Protein AF-A0A239A2Q8-F1 (afdb_monomer_lite)

Organism: NCBI:txid147047

InterPro domains:
  IPR027588 XXXCH domain family [TIGR04358] (112-212)

Structure (mmCIF, N/CA/C/O backbone):
data_AF-A0A239A2Q8-F1
#
_entry.id   AF-A0A239A2Q8-F1
#
loop_
_atom_site.group_PDB
_atom_site.id
_atom_site.type_symbol
_atom_site.label_atom_id
_atom_site.label_alt_id
_atom_site.label_comp_id
_atom_site.label_asym_id
_atom_site.label_entity_id
_atom_site.label_seq_id
_atom_site.pdbx_PDB_ins_code
_atom_site.Cartn_x
_atom_site.Cartn_y
_atom_site.Cartn_z
_atom_site.occupancy
_atom_site.B_iso_or_equiv
_atom_site.auth_seq_id
_atom_site.auth_comp_id
_atom_site.auth_asym_id
_atom_site.auth_atom_id
_atom_site.pdbx_PDB_model_num
ATOM 1 N N . MET A 1 1 ? -26.255 10.003 -17.014 1.00 42.97 1 MET A N 1
ATOM 2 C CA . MET A 1 1 ? -26.826 10.860 -15.953 1.00 42.97 1 MET A CA 1
ATOM 3 C C . MET A 1 1 ? -25.760 11.864 -15.552 1.00 42.97 1 MET A C 1
ATOM 5 O O . MET A 1 1 ? -24.635 11.441 -15.313 1.00 42.97 1 MET A O 1
ATOM 9 N N . CYS A 1 2 ? -26.066 13.162 -15.581 1.00 41.03 2 CYS A N 1
ATOM 10 C CA . CYS A 1 2 ? -25.111 14.197 -15.184 1.00 41.03 2 CYS A CA 1
ATOM 11 C C . CYS A 1 2 ? -24.945 14.187 -13.655 1.00 41.03 2 CYS A C 1
ATOM 13 O O . CYS A 1 2 ? -25.960 14.097 -12.963 1.00 41.03 2 CYS A O 1
ATOM 15 N N . PRO A 1 3 ? -23.712 14.248 -13.122 1.00 63.78 3 PRO A N 1
ATOM 16 C CA . PRO A 1 3 ? -23.502 14.418 -11.689 1.00 63.78 3 PRO A CA 1
ATOM 17 C C . PRO A 1 3 ? -24.062 15.779 -11.263 1.00 63.78 3 PRO A C 1
ATOM 19 O O . PRO A 1 3 ? -23.836 16.783 -11.941 1.00 63.78 3 PRO A O 1
ATOM 22 N N . TRP A 1 4 ? -24.819 15.804 -10.169 1.00 71.25 4 TRP A N 1
ATOM 23 C CA . TRP A 1 4 ? -25.321 17.049 -9.595 1.00 71.25 4 TRP A CA 1
ATOM 24 C C . TRP A 1 4 ? -24.159 17.774 -8.900 1.00 71.25 4 TRP A C 1
ATOM 26 O O . TRP A 1 4 ? -23.354 17.147 -8.205 1.00 71.25 4 TRP A O 1
ATOM 36 N N . MET A 1 5 ? -24.039 19.081 -9.128 1.00 74.44 5 MET A N 1
ATOM 37 C CA . MET A 1 5 ? -22.963 19.916 -8.597 1.00 74.44 5 MET A CA 1
ATOM 38 C C . MET A 1 5 ? -23.518 21.271 -8.171 1.00 74.44 5 MET A C 1
ATOM 40 O O . MET A 1 5 ? -24.267 21.898 -8.916 1.00 74.44 5 MET A O 1
ATOM 44 N N . TYR A 1 6 ? -23.091 21.718 -6.997 1.00 79.44 6 TYR A N 1
ATOM 45 C CA . TYR A 1 6 ? -23.355 23.032 -6.436 1.00 79.44 6 TYR A CA 1
ATOM 46 C C . TYR A 1 6 ? -22.024 23.725 -6.149 1.00 79.44 6 TYR A C 1
ATOM 48 O O . TYR A 1 6 ? -21.124 23.130 -5.555 1.00 79.44 6 TYR A O 1
ATOM 56 N N . GLU A 1 7 ? -21.897 24.978 -6.570 1.00 82.94 7 GLU A N 1
ATOM 57 C CA . GLU A 1 7 ? -20.703 25.792 -6.358 1.00 82.94 7 GLU A CA 1
ATOM 58 C C . GLU A 1 7 ? -21.122 27.216 -5.990 1.00 82.94 7 GLU A C 1
ATOM 60 O O . GLU A 1 7 ? -21.874 27.856 -6.728 1.00 82.94 7 GLU A O 1
ATOM 65 N N . LYS A 1 8 ? -20.673 27.706 -4.829 1.00 83.50 8 LYS A N 1
ATOM 66 C CA . LYS A 1 8 ? -21.009 29.048 -4.340 1.00 83.50 8 LYS A CA 1
ATOM 67 C C . LYS A 1 8 ? -19.909 29.606 -3.450 1.00 83.50 8 LYS A C 1
ATOM 69 O O . LYS A 1 8 ? -19.306 28.892 -2.653 1.00 83.50 8 LYS A O 1
ATOM 74 N N . ASN A 1 9 ? -19.700 30.913 -3.552 1.00 85.75 9 ASN A N 1
ATOM 75 C CA . ASN A 1 9 ? -18.846 31.652 -2.630 1.00 85.75 9 ASN A CA 1
ATOM 76 C C . ASN A 1 9 ? -19.697 32.153 -1.465 1.00 85.75 9 ASN A C 1
ATOM 78 O O . ASN A 1 9 ? -20.759 32.738 -1.686 1.00 85.75 9 ASN A O 1
ATOM 82 N N . VAL A 1 10 ? -19.235 31.926 -0.243 1.00 84.44 10 VAL A N 1
ATOM 83 C CA . VAL A 1 10 ? -19.905 32.360 0.984 1.00 84.44 10 VAL A CA 1
ATOM 84 C C . VAL A 1 10 ? -18.927 33.095 1.884 1.00 84.44 10 VAL A C 1
ATOM 86 O O . VAL A 1 10 ? -17.726 32.855 1.834 1.00 84.44 10 VAL A O 1
ATOM 89 N N . ASP A 1 11 ? -19.433 33.998 2.710 1.00 85.75 11 ASP A N 1
ATOM 90 C CA . ASP A 1 11 ? -18.648 34.599 3.783 1.00 85.75 11 ASP A CA 1
ATOM 91 C C . ASP A 1 11 ? -18.470 33.610 4.954 1.00 85.75 11 ASP A C 1
ATOM 93 O O . ASP A 1 11 ? -19.023 32.502 4.962 1.00 85.75 11 ASP A O 1
ATOM 97 N N . ALA A 1 12 ? -17.702 34.007 5.973 1.00 76.75 12 ALA A N 1
ATOM 98 C CA . ALA A 1 12 ? -17.462 33.179 7.155 1.00 76.75 12 ALA A CA 1
ATOM 99 C C . ALA A 1 12 ? -18.758 32.737 7.869 1.00 76.75 12 ALA A C 1
ATOM 101 O O . ALA A 1 12 ? -18.810 31.652 8.449 1.00 76.75 12 ALA A O 1
ATOM 102 N N . GLY A 1 13 ? -19.814 33.559 7.813 1.00 79.62 13 GLY A N 1
ATOM 103 C CA . GLY A 1 13 ? -21.120 33.263 8.409 1.00 79.62 13 GLY A CA 1
ATOM 104 C C . GLY A 1 13 ? -22.033 32.393 7.536 1.00 79.62 13 GLY A C 1
ATOM 105 O O . GLY A 1 13 ? -22.984 31.794 8.045 1.00 79.62 13 GLY A O 1
ATOM 106 N N . GLY A 1 14 ? -21.758 32.307 6.236 1.00 79.88 14 GLY A N 1
ATOM 107 C CA . GLY A 1 14 ? -22.573 31.603 5.255 1.00 79.88 14 GLY A CA 1
ATOM 108 C C . GLY A 1 14 ? -22.280 30.108 5.167 1.00 79.88 14 GLY A C 1
ATOM 109 O O . GLY A 1 14 ? -23.196 29.338 4.885 1.00 79.88 14 GLY A O 1
ATOM 110 N N . LEU A 1 15 ? -21.056 29.663 5.478 1.00 81.12 15 LEU A N 1
ATOM 111 C CA . LEU A 1 15 ? -20.703 28.236 5.437 1.00 81.12 15 LEU A CA 1
ATOM 112 C C . LEU A 1 15 ? -21.562 27.376 6.392 1.00 81.12 15 LEU A C 1
ATOM 114 O O . LEU A 1 15 ? -22.120 26.379 5.930 1.00 81.12 15 LEU A O 1
ATOM 118 N N . PRO A 1 16 ? -21.770 27.746 7.675 1.00 84.50 16 PRO A N 1
ATOM 119 C CA . PRO A 1 16 ? -22.665 26.996 8.558 1.00 84.50 16 PRO A CA 1
ATOM 120 C C . PRO A 1 16 ? -24.113 26.921 8.055 1.00 84.50 16 PRO A C 1
ATOM 122 O O . PRO A 1 16 ? -24.788 25.925 8.303 1.00 84.50 16 PRO A O 1
ATOM 125 N N . ARG A 1 17 ? -24.593 27.953 7.344 1.00 81.19 17 ARG A N 1
ATOM 126 C CA . ARG A 1 17 ? -25.937 27.957 6.745 1.00 81.19 17 ARG A CA 1
ATOM 127 C C . ARG A 1 17 ? -26.018 26.978 5.579 1.00 81.19 17 ARG A C 1
ATOM 129 O O . ARG A 1 17 ? -26.897 26.133 5.580 1.00 81.19 17 ARG A O 1
ATOM 136 N N . VAL A 1 18 ? -25.034 27.002 4.678 1.00 82.69 18 VAL A N 1
ATOM 137 C CA . VAL A 1 18 ? -24.938 26.055 3.553 1.00 82.69 18 VAL A CA 1
ATOM 138 C C . VAL A 1 18 ? -24.910 24.600 4.027 1.00 82.69 18 VAL A C 1
ATOM 140 O O . VAL A 1 18 ? -25.560 23.749 3.427 1.00 82.69 18 VAL A O 1
ATOM 143 N N . LEU A 1 19 ? -24.186 24.301 5.110 1.00 83.69 19 LEU A N 1
ATOM 144 C CA . LEU A 1 19 ? -24.141 22.948 5.676 1.00 83.69 19 LEU A CA 1
ATOM 145 C C . LEU A 1 19 ? -25.472 22.526 6.307 1.00 83.69 19 LEU A C 1
ATOM 147 O O . LEU A 1 19 ? -25.844 21.360 6.199 1.00 83.69 19 LEU A O 1
ATOM 151 N N . ARG A 1 20 ? -26.183 23.460 6.950 1.00 82.12 20 ARG A N 1
ATOM 152 C CA . ARG A 1 20 ? -27.502 23.201 7.535 1.00 82.12 20 ARG A CA 1
ATOM 153 C C . ARG A 1 20 ? -28.552 22.967 6.452 1.00 82.12 20 ARG A C 1
ATOM 155 O O . ARG A 1 20 ? -29.228 21.952 6.500 1.00 82.12 20 ARG A O 1
ATOM 162 N N . ASP A 1 21 ? -28.589 23.822 5.434 1.00 79.56 21 ASP A N 1
ATOM 163 C CA . ASP A 1 21 ? -29.507 23.684 4.299 1.00 79.56 21 ASP A CA 1
ATOM 164 C C . ASP A 1 21 ? -29.263 22.369 3.532 1.00 79.56 21 ASP A C 1
ATOM 166 O O . ASP A 1 21 ? -30.207 21.720 3.081 1.00 79.56 21 ASP A O 1
ATOM 170 N N . LEU A 1 22 ? -27.997 21.941 3.414 1.00 80.25 22 LEU A N 1
ATOM 171 C CA . LEU A 1 22 ? -27.646 20.637 2.848 1.00 80.25 22 LEU A CA 1
ATOM 172 C C . LEU A 1 22 ? -28.148 19.484 3.727 1.00 80.25 22 LEU A C 1
ATOM 174 O O . LEU A 1 22 ? -28.711 18.532 3.195 1.00 80.25 22 LEU A O 1
ATOM 178 N N . ALA A 1 23 ? -27.940 19.544 5.044 1.00 78.88 23 ALA A N 1
ATOM 179 C CA . ALA A 1 23 ? -28.412 18.512 5.968 1.00 78.88 23 ALA A CA 1
ATOM 180 C C . ALA A 1 23 ? -29.943 18.383 5.923 1.00 78.88 23 ALA A C 1
ATOM 182 O O . ALA A 1 23 ? -30.456 17.282 5.728 1.00 78.88 23 ALA A O 1
ATOM 183 N N . ASP A 1 24 ? -30.655 19.511 5.964 1.00 74.88 24 ASP A N 1
ATOM 184 C CA . ASP A 1 24 ? -32.116 19.560 5.869 1.00 74.88 24 ASP A CA 1
ATOM 185 C C . ASP A 1 24 ? -32.613 18.977 4.532 1.00 74.88 24 ASP A C 1
ATOM 187 O O . ASP A 1 24 ? -33.596 18.236 4.496 1.00 74.88 24 ASP A O 1
ATOM 191 N N . ALA A 1 25 ? -31.915 19.248 3.421 1.00 73.44 25 ALA A N 1
ATOM 192 C CA . ALA A 1 25 ? -32.244 18.677 2.113 1.00 73.44 25 ALA A CA 1
ATOM 193 C C . ALA A 1 25 ? -32.022 17.154 2.046 1.00 73.44 25 ALA A C 1
ATOM 195 O O . ALA A 1 25 ? -32.755 16.456 1.341 1.00 73.44 25 ALA A O 1
ATOM 196 N N . LEU A 1 26 ? -31.031 16.628 2.771 1.00 72.25 26 LEU A N 1
ATOM 197 C CA . LEU A 1 26 ? -30.747 15.192 2.839 1.00 72.25 26 LEU A CA 1
ATOM 198 C C . LEU A 1 26 ? -31.747 14.443 3.723 1.00 72.25 26 LEU A C 1
ATOM 200 O O . LEU A 1 26 ? -32.166 13.340 3.370 1.00 72.25 26 LEU A O 1
ATOM 204 N N . GLU A 1 27 ? -32.140 15.042 4.845 1.00 72.12 27 GLU A N 1
ATOM 205 C CA . GLU A 1 27 ? -33.073 14.455 5.809 1.00 72.12 27 GLU A CA 1
ATOM 206 C C . GLU A 1 27 ? -34.539 14.597 5.359 1.00 72.12 27 GLU A C 1
ATOM 208 O O . GLU A 1 27 ? -35.343 13.684 5.550 1.00 72.12 27 GLU A O 1
ATOM 213 N N . GLY A 1 28 ? -34.888 15.702 4.692 1.00 58.44 28 GLY A N 1
ATOM 214 C CA . GLY A 1 28 ? -36.251 16.031 4.258 1.00 58.44 28 GLY A CA 1
ATOM 215 C C . GLY A 1 28 ? -36.715 15.367 2.958 1.00 58.44 28 GLY A C 1
ATOM 216 O O . GLY A 1 28 ? -37.857 15.552 2.547 1.00 58.44 28 GLY A O 1
ATOM 217 N N . ALA A 1 29 ? -35.877 1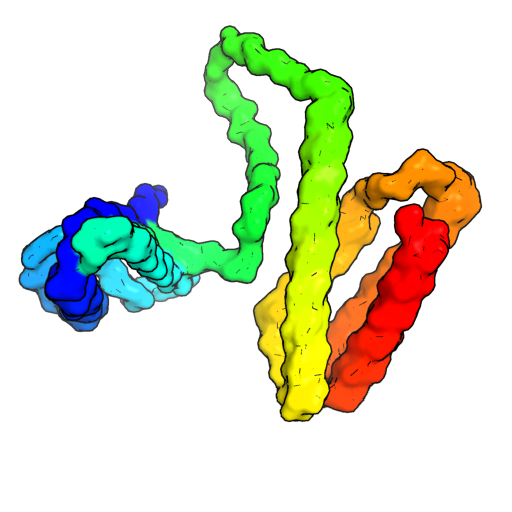4.571 2.297 1.00 52.66 29 ALA A N 1
ATOM 218 C CA . ALA A 1 29 ? -36.140 14.006 0.972 1.00 52.66 29 ALA A CA 1
ATOM 219 C C . ALA A 1 29 ? -37.279 12.949 0.897 1.00 52.66 29 ALA A C 1
ATOM 221 O O . ALA A 1 29 ? -37.548 12.401 -0.176 1.00 52.66 29 ALA A O 1
ATOM 222 N N . GLY A 1 30 ? -37.983 12.695 2.007 1.00 48.09 30 GLY A N 1
ATOM 223 C CA . GLY A 1 30 ? -39.274 11.994 2.041 1.00 48.09 30 GLY A CA 1
ATOM 224 C C . GLY A 1 30 ? -40.491 12.900 1.801 1.00 48.09 30 GLY A C 1
ATOM 225 O O . GLY A 1 30 ? -41.494 12.429 1.268 1.00 48.09 30 GLY A O 1
ATOM 226 N N . ASP A 1 31 ? -40.391 14.199 2.097 1.00 44.84 31 ASP A N 1
ATOM 227 C CA . ASP A 1 31 ? -41.469 15.172 1.928 1.00 44.84 31 ASP A CA 1
ATOM 228 C C . ASP A 1 31 ? -41.059 16.247 0.917 1.00 44.84 31 ASP A C 1
ATOM 230 O O . ASP A 1 31 ? -40.122 17.019 1.103 1.00 44.84 31 ASP A O 1
ATOM 234 N N . ARG A 1 32 ? -41.777 16.291 -0.210 1.00 48.53 32 ARG A N 1
ATOM 235 C CA . ARG A 1 32 ? -41.524 17.150 -1.383 1.00 48.53 32 ARG A CA 1
ATOM 236 C C . ARG A 1 32 ? -41.704 18.653 -1.105 1.00 48.53 32 ARG A C 1
ATOM 238 O O . ARG A 1 32 ? -42.572 19.281 -1.714 1.00 48.53 32 ARG A O 1
ATOM 245 N N . ARG A 1 33 ? -40.915 19.253 -0.211 1.00 44.25 33 ARG A N 1
ATOM 246 C CA . ARG A 1 33 ? -40.955 20.700 0.072 1.00 44.25 33 ARG A CA 1
ATOM 247 C C . ARG A 1 33 ? -39.606 21.365 0.369 1.00 44.25 33 ARG A C 1
ATOM 249 O O . ARG A 1 33 ? -39.603 22.495 0.840 1.00 44.25 33 ARG A O 1
ATOM 256 N N . ALA A 1 34 ? -38.472 20.761 0.025 1.00 45.16 34 ALA A N 1
ATOM 257 C CA . ALA A 1 34 ? -37.208 21.502 0.008 1.00 45.16 34 ALA A CA 1
ATOM 258 C C . ALA A 1 34 ? -37.084 22.299 -1.308 1.00 45.16 34 ALA A C 1
ATOM 260 O O . ALA A 1 34 ? -36.484 21.850 -2.283 1.00 45.16 34 ALA A O 1
ATOM 261 N N . GLY A 1 35 ? -37.729 23.466 -1.364 1.00 50.19 35 GLY A N 1
ATOM 262 C CA . GLY A 1 35 ? -37.426 24.485 -2.367 1.00 50.19 35 GLY A CA 1
ATOM 263 C C . GLY A 1 35 ? -36.173 25.252 -1.946 1.00 50.19 35 GLY A C 1
ATOM 264 O O . GLY A 1 35 ? -36.132 25.779 -0.839 1.00 50.19 35 GLY A O 1
ATOM 265 N N . GLY A 1 36 ? -35.158 25.303 -2.808 1.00 60.31 36 GLY A N 1
ATOM 266 C CA . GLY A 1 36 ? -33.893 25.996 -2.547 1.00 60.31 36 GLY A CA 1
ATOM 267 C C . GLY A 1 36 ? -32.772 25.540 -3.484 1.00 60.31 36 GLY A C 1
ATOM 268 O O . GLY A 1 36 ? -33.005 24.725 -4.376 1.00 60.31 36 GLY A O 1
ATOM 269 N N . ASP A 1 37 ? -31.551 26.033 -3.249 1.00 64.38 37 ASP A N 1
ATOM 270 C CA . ASP A 1 37 ? -30.340 25.758 -4.049 1.00 64.38 37 ASP A CA 1
ATOM 271 C C . ASP A 1 37 ? -29.979 24.248 -4.146 1.00 64.38 37 ASP A C 1
ATOM 273 O O . ASP A 1 37 ? -29.185 23.841 -4.995 1.00 64.38 37 ASP A O 1
ATOM 277 N N . PHE A 1 38 ? -30.595 23.405 -3.305 1.00 67.56 38 PHE A N 1
ATOM 278 C CA . PHE A 1 38 ? -30.410 21.948 -3.229 1.00 67.56 38 PHE A CA 1
ATOM 279 C C . PHE A 1 38 ? -31.593 21.135 -3.785 1.00 67.56 38 PHE A C 1
ATOM 281 O O . PHE A 1 38 ? -31.632 19.909 -3.651 1.00 67.56 38 PHE A O 1
ATOM 288 N N . ALA A 1 39 ? -32.560 21.790 -4.437 1.00 57.53 39 ALA A N 1
ATOM 289 C CA . ALA A 1 39 ? -33.670 21.112 -5.095 1.00 57.53 39 ALA A CA 1
ATOM 290 C C . ALA A 1 39 ? -33.143 20.166 -6.192 1.00 57.53 39 ALA A C 1
ATOM 292 O O . ALA A 1 39 ? 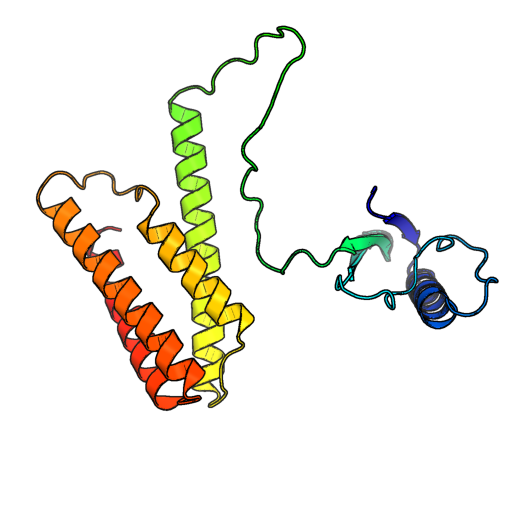-32.551 20.596 -7.181 1.00 57.53 39 ALA A O 1
ATOM 293 N N . GLY A 1 40 ? -33.351 18.859 -6.014 1.00 54.00 40 GLY A N 1
ATOM 294 C CA . GLY A 1 40 ? -32.888 17.826 -6.949 1.00 54.00 40 GLY A CA 1
ATOM 295 C C . GLY A 1 40 ? -31.739 16.954 -6.441 1.00 54.00 40 GLY A C 1
ATOM 296 O O . GLY A 1 40 ? -31.368 16.008 -7.137 1.00 54.00 40 GLY A O 1
ATOM 297 N N . VAL A 1 41 ? -31.227 17.198 -5.228 1.00 60.56 41 VAL A N 1
ATOM 298 C CA . VAL A 1 41 ? -30.442 16.189 -4.503 1.00 60.56 41 VAL A CA 1
ATOM 299 C C . VAL A 1 41 ? -31.380 15.016 -4.207 1.00 60.56 41 VAL A C 1
ATOM 301 O O . VAL A 1 41 ? -32.280 15.123 -3.377 1.00 60.56 41 VAL A O 1
ATOM 304 N N . GLN A 1 42 ? -31.251 13.916 -4.954 1.00 56.66 42 GLN A N 1
ATOM 305 C CA . GLN A 1 42 ? -32.072 12.735 -4.694 1.00 56.66 42 GLN A CA 1
ATOM 306 C C . GLN A 1 42 ? -31.618 12.067 -3.389 1.00 56.66 42 GLN A C 1
ATOM 308 O O . GLN A 1 42 ? -30.410 11.965 -3.156 1.00 56.66 42 GLN A O 1
ATOM 313 N N . PRO A 1 43 ? -32.556 11.598 -2.547 1.00 52.47 43 PRO A N 1
ATOM 314 C CA . PRO A 1 43 ? -32.211 10.899 -1.319 1.00 52.47 43 PRO A CA 1
ATOM 315 C C . PRO A 1 43 ? -31.330 9.692 -1.618 1.00 52.47 43 PRO A C 1
ATOM 317 O O . PRO A 1 43 ? -31.608 8.907 -2.525 1.00 52.47 43 PRO A O 1
ATOM 320 N N . PHE A 1 44 ? -30.321 9.505 -0.771 1.00 54.78 44 PHE A N 1
ATOM 321 C CA . PHE A 1 44 ? -29.325 8.425 -0.754 1.00 54.78 44 PHE A CA 1
ATOM 322 C C . PHE A 1 44 ? -29.919 7.018 -0.527 1.00 54.78 44 PHE A C 1
ATOM 324 O O . PHE A 1 44 ? -29.200 6.066 -0.235 1.00 54.78 44 PHE A O 1
ATOM 331 N N . CYS A 1 45 ? -31.233 6.869 -0.683 1.00 44.31 45 CYS A N 1
ATOM 332 C CA . CYS A 1 45 ? -32.029 5.725 -0.269 1.00 44.31 45 CYS A CA 1
ATOM 333 C C . CYS A 1 45 ? -32.773 5.133 -1.477 1.00 44.31 45 CYS A C 1
ATOM 335 O O . CYS A 1 45 ? -33.998 5.066 -1.506 1.00 44.31 45 CYS A O 1
ATOM 337 N N . GLY A 1 46 ? -32.027 4.729 -2.504 1.00 41.69 46 GLY A N 1
ATOM 338 C CA . GLY A 1 46 ? -32.545 4.015 -3.670 1.00 41.69 46 GLY A CA 1
ATOM 339 C C . GLY A 1 46 ? -31.627 2.845 -3.989 1.00 41.69 46 GLY A C 1
ATOM 340 O O . GLY A 1 46 ? -30.452 3.046 -4.281 1.00 41.69 46 GLY A O 1
ATOM 341 N N . GLN A 1 47 ? -32.153 1.629 -3.857 1.00 41.72 47 GLN A N 1
ATOM 342 C CA . GLN A 1 47 ? -31.455 0.344 -3.961 1.00 41.72 47 GLN A CA 1
ATOM 343 C C . GLN A 1 47 ? -30.280 0.310 -4.959 1.00 41.72 47 GLN A C 1
ATOM 345 O O . GLN A 1 47 ? -30.448 0.499 -6.160 1.00 41.72 47 GLN A O 1
ATOM 350 N N . GLY A 1 48 ? -29.099 -0.057 -4.453 1.00 45.47 48 GLY A N 1
ATOM 351 C CA . GLY A 1 48 ? -28.067 -0.729 -5.250 1.00 45.47 48 GLY A CA 1
ATOM 352 C C . GLY A 1 48 ? -26.875 0.100 -5.728 1.00 45.47 48 GLY A C 1
ATOM 353 O O . GLY A 1 48 ? -25.914 -0.491 -6.210 1.00 45.47 48 GLY A O 1
ATOM 354 N N . SER A 1 49 ? -26.852 1.422 -5.550 1.00 49.00 49 SER A N 1
ATOM 355 C CA . SER A 1 49 ? -25.629 2.209 -5.765 1.00 49.00 49 SER A CA 1
ATOM 356 C C . SER A 1 49 ? -25.374 3.103 -4.563 1.00 49.00 49 SER A C 1
ATOM 358 O O . SER A 1 49 ? -26.131 4.045 -4.340 1.00 49.00 49 SER A O 1
ATOM 360 N N . ALA A 1 50 ? -24.311 2.832 -3.800 1.00 48.03 50 ALA A N 1
ATOM 361 C CA . ALA A 1 50 ? -23.808 3.809 -2.843 1.00 48.03 50 ALA A CA 1
ATOM 362 C C . ALA A 1 50 ? -23.555 5.106 -3.625 1.00 48.03 50 ALA A C 1
ATOM 364 O O . ALA A 1 50 ? -22.923 5.065 -4.676 1.00 48.03 50 ALA A O 1
ATOM 365 N N . GLN A 1 51 ? -24.114 6.232 -3.199 1.00 62.78 51 GLN A N 1
ATOM 366 C CA . GLN A 1 51 ? -23.813 7.547 -3.765 1.00 62.78 51 GLN A CA 1
ATOM 367 C C . GLN A 1 51 ? -22.954 8.295 -2.743 1.00 62.78 51 GLN A C 1
ATOM 369 O O . GLN A 1 51 ? -23.175 8.164 -1.541 1.00 62.78 51 GLN A O 1
ATOM 374 N N . ARG A 1 52 ? -21.928 9.019 -3.200 1.00 69.06 52 ARG A N 1
ATOM 375 C CA . ARG A 1 52 ? -21.015 9.794 -2.349 1.00 69.06 52 ARG A CA 1
ATOM 376 C C . ARG A 1 52 ? -21.248 11.279 -2.595 1.00 69.06 52 ARG A C 1
ATOM 378 O O . ARG A 1 52 ? -21.267 11.715 -3.746 1.00 69.06 52 ARG A O 1
ATOM 385 N N . LEU A 1 53 ? -21.342 12.037 -1.505 1.00 73.56 53 LEU A N 1
ATOM 386 C CA . LEU A 1 53 ? -21.187 13.487 -1.522 1.00 73.56 53 LEU A CA 1
ATOM 387 C C . LEU A 1 53 ? -19.738 13.843 -1.228 1.00 73.56 53 LEU A C 1
ATOM 389 O O . LEU A 1 53 ? -19.146 13.352 -0.265 1.00 73.56 53 LEU A O 1
ATOM 393 N N . GLU A 1 54 ? -19.166 14.691 -2.066 1.00 79.19 54 GLU A N 1
ATOM 394 C CA . GLU A 1 54 ? -17.888 15.336 -1.802 1.00 79.19 54 GLU A CA 1
ATOM 395 C C . GLU A 1 54 ? -18.136 16.825 -1.592 1.00 79.19 54 GLU A C 1
ATOM 397 O O . GLU A 1 54 ? -18.674 17.498 -2.475 1.00 79.19 54 GLU A O 1
ATOM 402 N N . LEU A 1 55 ? -17.758 17.305 -0.406 1.00 83.69 55 LEU A N 1
ATOM 403 C CA . LEU A 1 55 ? -17.824 18.703 -0.012 1.00 83.69 55 LEU A CA 1
ATOM 404 C C . LEU A 1 55 ? -16.403 19.239 0.124 1.00 83.69 55 LEU A C 1
ATOM 406 O O . LEU A 1 55 ? -15.608 18.720 0.907 1.00 83.69 55 LEU A O 1
ATOM 410 N N . VAL A 1 56 ? -16.106 20.282 -0.640 1.00 84.50 56 VAL A N 1
ATOM 411 C CA . VAL A 1 56 ? -14.840 21.009 -0.605 1.00 84.50 56 VAL A CA 1
ATOM 412 C C . VAL A 1 56 ? -15.149 22.446 -0.215 1.00 84.50 56 VAL A C 1
ATOM 414 O O . VAL A 1 56 ? -15.976 23.092 -0.854 1.00 84.50 56 VAL A O 1
ATOM 417 N N . ALA A 1 57 ? -14.504 22.933 0.842 1.00 84.94 57 ALA A N 1
ATOM 418 C CA . ALA A 1 57 ? -14.565 24.327 1.260 1.00 84.94 57 ALA A CA 1
ATOM 419 C C . ALA A 1 57 ? -13.138 24.882 1.298 1.00 84.94 57 ALA A C 1
ATOM 421 O O . ALA A 1 57 ? -12.336 24.482 2.143 1.00 84.94 57 ALA A O 1
ATOM 422 N N . GLU A 1 58 ? -12.817 25.775 0.367 1.00 85.81 58 GLU A N 1
ATOM 423 C CA . GLU A 1 58 ? -11.508 26.422 0.284 1.00 85.81 58 GLU A CA 1
ATOM 424 C C . GLU A 1 58 ? -11.586 27.807 0.921 1.00 85.81 58 GLU A C 1
ATOM 426 O O . GLU A 1 58 ? -12.390 28.644 0.505 1.00 85.81 58 GLU A O 1
ATOM 431 N N . ALA A 1 59 ? -10.769 28.036 1.949 1.00 84.31 59 ALA A N 1
ATOM 432 C CA . ALA A 1 59 ? -10.669 29.334 2.605 1.00 84.31 59 ALA A CA 1
ATOM 433 C C . ALA A 1 59 ? -10.047 30.366 1.657 1.00 84.31 59 ALA A C 1
ATOM 435 O O . ALA A 1 59 ? -9.083 30.072 0.946 1.00 84.31 59 ALA A O 1
ATOM 436 N N . ARG A 1 60 ? -10.592 31.579 1.669 1.00 82.38 60 ARG A N 1
ATOM 437 C CA . ARG A 1 60 ? -10.115 32.709 0.874 1.00 82.38 60 ARG A CA 1
ATOM 438 C C . ARG A 1 60 ? -9.437 33.756 1.744 1.00 82.38 60 ARG A C 1
ATOM 440 O O . ARG A 1 60 ? -9.674 33.848 2.947 1.00 82.38 60 ARG A O 1
ATOM 447 N N . GLU A 1 61 ? -8.594 34.562 1.105 1.00 77.44 61 GLU A N 1
ATOM 448 C CA . GLU A 1 61 ? -7.831 35.636 1.753 1.00 77.44 61 GLU A CA 1
ATOM 449 C C . GLU A 1 61 ? -8.729 36.728 2.364 1.00 77.44 61 GLU A C 1
ATOM 451 O O . GLU A 1 61 ? -8.321 37.402 3.304 1.00 77.44 61 GLU A O 1
ATOM 456 N N . ASP A 1 62 ? -9.968 36.864 1.880 1.00 78.44 62 ASP A N 1
ATOM 457 C CA . ASP A 1 62 ? -10.994 37.782 2.393 1.00 78.44 62 ASP A CA 1
ATOM 458 C C . ASP A 1 62 ? -11.747 37.245 3.628 1.00 78.44 62 ASP A C 1
ATOM 460 O O . ASP A 1 62 ? -12.666 37.893 4.130 1.00 78.44 62 ASP A O 1
ATOM 464 N N . GLY A 1 63 ? -11.370 36.065 4.132 1.00 76.19 63 GLY A N 1
ATOM 465 C CA . GLY A 1 63 ? -12.041 35.395 5.246 1.00 76.19 63 GLY A CA 1
ATOM 466 C C . GLY A 1 63 ? -13.325 34.656 4.850 1.00 76.19 63 GLY A C 1
ATOM 467 O O . GLY A 1 63 ? -14.015 34.139 5.728 1.00 76.19 63 GLY A O 1
ATOM 468 N N . GLY A 1 64 ? -13.658 34.595 3.556 1.00 84.00 64 GLY A N 1
ATOM 469 C CA . GLY A 1 64 ? -14.749 33.787 3.016 1.00 84.00 64 GLY A CA 1
ATOM 470 C C . GLY A 1 64 ? -14.326 32.366 2.627 1.00 84.00 64 GLY A C 1
ATOM 471 O O . GLY A 1 64 ? -13.182 31.947 2.803 1.00 84.00 64 GLY A O 1
ATOM 472 N N . PHE A 1 65 ? -15.268 31.617 2.056 1.00 85.38 65 PHE A N 1
ATOM 473 C CA . PHE A 1 65 ? -15.080 30.252 1.574 1.00 85.38 65 PHE A CA 1
ATOM 474 C C . PHE A 1 65 ? -15.636 30.081 0.157 1.00 85.38 65 PHE A C 1
ATOM 476 O O . PHE A 1 65 ? -16.754 30.502 -0.144 1.00 85.38 65 PHE A O 1
ATOM 483 N N . ALA A 1 66 ? -14.885 29.399 -0.706 1.00 87.19 66 ALA A N 1
ATOM 484 C CA . ALA A 1 66 ? -15.417 28.819 -1.935 1.00 87.19 66 ALA A CA 1
ATOM 485 C C . ALA A 1 66 ? -15.902 27.399 -1.632 1.00 87.19 66 ALA A C 1
ATOM 487 O O . ALA A 1 66 ? -15.105 26.535 -1.267 1.00 87.19 66 ALA A O 1
ATOM 488 N N . VAL A 1 67 ? -17.208 27.165 -1.746 1.00 85.69 67 VAL A N 1
ATOM 489 C CA . VAL A 1 67 ? -17.829 25.883 -1.407 1.00 85.69 67 VAL A CA 1
ATOM 490 C C . VAL A 1 67 ? -18.255 25.171 -2.678 1.00 85.69 67 VAL A C 1
ATOM 492 O O . VAL A 1 67 ? -19.049 25.703 -3.454 1.00 85.69 67 VAL A O 1
ATOM 495 N N . ARG A 1 68 ? -17.773 23.941 -2.857 1.00 84.06 68 ARG A N 1
ATOM 496 C CA . ARG A 1 68 ? -18.185 23.031 -3.924 1.00 84.06 68 ARG A CA 1
ATOM 497 C C . ARG A 1 68 ? -18.734 21.742 -3.329 1.00 84.06 68 ARG A C 1
ATOM 499 O O . ARG A 1 68 ? -18.042 21.055 -2.582 1.00 84.06 68 ARG A O 1
ATOM 506 N N . ILE A 1 69 ? -19.960 21.393 -3.697 1.00 81.44 69 ILE A N 1
ATOM 507 C CA . ILE A 1 69 ? -20.628 20.156 -3.296 1.00 81.44 69 ILE A CA 1
ATOM 508 C C . ILE A 1 69 ? -20.941 19.372 -4.563 1.00 81.44 69 ILE A C 1
ATOM 510 O O . ILE A 1 69 ? -21.570 19.885 -5.484 1.00 81.44 69 ILE A O 1
ATOM 514 N N . THR A 1 70 ? -20.497 18.124 -4.625 1.00 75.88 70 THR A N 1
ATOM 515 C CA . THR A 1 70 ? -20.743 17.244 -5.773 1.00 75.88 70 THR A CA 1
ATOM 516 C C . THR A 1 70 ? -21.380 15.946 -5.313 1.00 75.88 70 THR A C 1
ATOM 518 O O . THR A 1 70 ? -20.904 15.320 -4.366 1.00 75.88 70 THR A O 1
ATOM 521 N N . ALA A 1 71 ? -22.456 15.542 -5.988 1.00 70.50 71 ALA A N 1
ATOM 522 C CA . ALA A 1 71 ? -23.095 14.249 -5.801 1.00 70.50 71 ALA A CA 1
ATOM 523 C C . ALA A 1 71 ? -22.728 13.337 -6.974 1.00 70.50 71 ALA A C 1
ATOM 525 O O . ALA A 1 71 ? -23.059 13.602 -8.135 1.00 70.50 71 ALA A O 1
ATOM 526 N N . GLY A 1 72 ? -22.026 12.252 -6.663 1.00 62.28 72 GLY A N 1
ATOM 527 C CA . GLY A 1 72 ? -21.685 11.208 -7.619 1.00 62.28 72 GLY A CA 1
ATOM 528 C C . GLY A 1 72 ? -22.176 9.850 -7.143 1.00 62.28 72 GLY A C 1
ATOM 529 O O . GLY A 1 72 ? -22.394 9.624 -5.953 1.00 62.28 72 GLY A O 1
ATOM 530 N N . GLN A 1 73 ? -22.275 8.891 -8.063 1.00 56.03 73 GLN A N 1
ATOM 531 C CA . GLN A 1 73 ? -22.217 7.492 -7.647 1.00 56.03 73 GLN A CA 1
ATOM 532 C C . GLN A 1 73 ? -20.912 7.293 -6.875 1.00 56.03 73 GLN A C 1
ATOM 534 O O . GLN A 1 73 ? -19.881 7.855 -7.259 1.00 56.03 73 GLN A O 1
ATOM 539 N N . ALA A 1 74 ? -20.945 6.511 -5.798 1.00 48.69 74 ALA A N 1
ATOM 540 C CA . ALA A 1 74 ? -19.751 5.985 -5.171 1.00 48.69 74 ALA A CA 1
ATOM 541 C C . ALA A 1 74 ? -19.067 5.120 -6.226 1.00 48.69 74 ALA A C 1
ATOM 543 O O . ALA A 1 74 ? -19.268 3.914 -6.341 1.00 48.69 74 ALA A O 1
ATOM 544 N N . ARG A 1 75 ? -18.241 5.776 -7.038 1.00 44.25 75 ARG A N 1
ATOM 545 C CA . ARG A 1 75 ? -17.064 5.144 -7.582 1.00 44.25 75 ARG A CA 1
ATOM 546 C C . ARG A 1 75 ? -16.363 4.594 -6.358 1.00 44.25 75 ARG A C 1
ATOM 548 O O . ARG A 1 75 ? -15.995 5.368 -5.472 1.00 44.25 75 ARG A O 1
ATOM 555 N N . THR A 1 76 ? -16.283 3.271 -6.300 1.00 35.19 76 THR A N 1
ATOM 556 C CA . THR A 1 76 ? -15.302 2.531 -5.518 1.00 35.19 76 THR A CA 1
ATOM 557 C C . THR A 1 76 ? -14.081 3.423 -5.340 1.00 35.19 76 THR A C 1
ATOM 559 O O . THR A 1 76 ? -13.439 3.805 -6.324 1.00 35.19 76 THR A O 1
ATOM 562 N N . GLN A 1 77 ? -13.869 3.895 -4.108 1.00 37.31 77 GLN A N 1
ATOM 563 C CA . GLN A 1 77 ? -12.730 4.743 -3.793 1.00 37.31 77 GLN A CA 1
ATOM 564 C C . GLN A 1 77 ? -11.483 3.969 -4.193 1.00 37.31 77 GLN A C 1
ATOM 566 O O . GLN A 1 77 ? -11.208 2.887 -3.692 1.00 37.31 77 GLN A O 1
ATOM 571 N N . GLY A 1 78 ? -10.798 4.515 -5.183 1.00 36.56 78 GLY A N 1
ATOM 572 C CA . GLY A 1 78 ? -9.728 3.834 -5.874 1.00 36.56 78 GLY A CA 1
ATOM 573 C C . GLY A 1 78 ? -9.705 4.315 -7.306 1.00 36.56 78 GLY A C 1
ATOM 574 O O . GLY A 1 78 ? -10.157 3.597 -8.193 1.00 36.56 78 GLY A O 1
ATOM 575 N N . LYS A 1 79 ? -9.228 5.554 -7.510 1.00 35.72 79 LYS A N 1
ATOM 576 C CA . LYS A 1 79 ? -8.397 5.937 -8.663 1.00 35.72 79 LYS A CA 1
ATOM 577 C C . LYS A 1 79 ? -8.038 7.428 -8.665 1.00 35.72 79 LYS A C 1
ATOM 579 O O . LYS A 1 79 ? -8.856 8.279 -8.999 1.00 35.72 79 LYS A O 1
ATOM 584 N N . ASN A 1 80 ? -6.745 7.694 -8.457 1.00 32.28 80 ASN A N 1
ATOM 585 C CA . ASN A 1 80 ? -6.003 8.562 -9.376 1.00 32.28 80 ASN A CA 1
ATOM 586 C C . ASN A 1 80 ? -6.402 8.206 -10.820 1.00 32.28 80 ASN A C 1
ATOM 588 O O . ASN A 1 80 ? -6.547 7.015 -11.114 1.00 32.28 80 ASN A O 1
ATOM 592 N N . PRO A 1 81 ? -6.592 9.179 -11.721 1.00 37.53 81 PRO A N 1
ATOM 593 C CA . PRO A 1 81 ? -7.166 8.929 -13.035 1.00 37.53 81 PRO A CA 1
ATOM 594 C C . PRO A 1 81 ? -6.303 7.938 -13.826 1.00 37.53 81 PRO A C 1
ATOM 596 O O . PRO A 1 81 ? -5.244 8.273 -14.352 1.00 37.53 81 PRO A O 1
ATOM 599 N N . VAL A 1 82 ? -6.782 6.699 -13.942 1.00 32.09 82 VAL A N 1
ATOM 600 C CA . VAL A 1 82 ? -6.397 5.813 -15.040 1.00 32.09 82 VAL A CA 1
ATOM 601 C C . VAL A 1 82 ? -7.039 6.425 -16.283 1.00 32.09 82 VAL A C 1
ATOM 603 O O . VAL A 1 82 ? -8.263 6.582 -16.285 1.00 32.09 82 VAL A O 1
ATOM 606 N N . PRO A 1 83 ? -6.278 6.809 -17.322 1.00 36.84 83 PRO A N 1
ATOM 607 C CA . PRO A 1 83 ? -6.892 7.276 -18.551 1.00 36.84 83 PRO A CA 1
ATOM 608 C C . PRO A 1 83 ? -7.674 6.103 -19.138 1.00 36.84 83 PRO A C 1
ATOM 610 O O . PRO A 1 83 ? -7.104 5.064 -19.475 1.00 36.84 83 PRO A O 1
ATOM 613 N N . ALA A 1 84 ? -8.995 6.266 -19.184 1.00 39.56 84 ALA A N 1
ATOM 614 C CA . ALA A 1 84 ? -9.890 5.357 -19.868 1.00 39.56 84 ALA A CA 1
ATOM 615 C C . ALA A 1 84 ? -9.436 5.237 -21.325 1.00 39.56 84 ALA A C 1
ATOM 617 O O . ALA A 1 84 ? -9.176 6.242 -21.992 1.00 39.56 84 ALA A O 1
ATOM 618 N N . GLY A 1 85 ? -9.330 3.997 -21.802 1.00 36.28 85 GLY A N 1
ATOM 619 C CA . GLY A 1 85 ? -9.182 3.720 -23.219 1.00 36.28 85 GLY A CA 1
ATOM 620 C C . GLY A 1 85 ? -10.285 4.441 -23.986 1.00 36.28 85 GLY A C 1
ATOM 621 O O . GLY A 1 85 ? -11.469 4.284 -23.690 1.00 36.28 85 GLY A O 1
ATOM 622 N N . SER A 1 86 ? -9.882 5.257 -24.956 1.00 34.59 86 SER A N 1
ATOM 623 C CA . SER A 1 86 ? -10.802 5.816 -25.935 1.00 34.59 86 SER A CA 1
ATOM 624 C C . SER A 1 86 ? -11.318 4.684 -26.818 1.00 34.59 86 SER A C 1
ATOM 626 O O . SER A 1 86 ? -10.660 4.281 -27.773 1.00 34.59 86 SER A O 1
ATOM 628 N N . GLN A 1 87 ? -12.520 4.194 -26.519 1.00 38.88 87 GLN A N 1
ATOM 629 C CA . GLN A 1 87 ? -13.438 3.789 -27.576 1.00 38.88 87 GLN A CA 1
ATOM 630 C C . GLN A 1 87 ? -13.920 5.073 -28.261 1.00 38.88 87 GLN A C 1
ATOM 632 O O . GLN A 1 87 ? -14.864 5.714 -27.810 1.00 38.88 87 GLN A O 1
ATOM 637 N N . MET A 1 88 ? -13.248 5.468 -29.343 1.00 36.16 88 MET A N 1
ATOM 638 C CA . MET A 1 88 ? -13.854 6.325 -30.360 1.00 36.16 88 MET A CA 1
ATOM 639 C C . MET A 1 88 ? -14.269 5.438 -31.527 1.00 36.16 88 MET A C 1
ATOM 641 O O . MET A 1 88 ? -13.461 5.111 -32.392 1.00 36.16 88 MET A O 1
ATOM 645 N N . ALA A 1 89 ? -15.548 5.070 -31.557 1.00 40.81 89 ALA A N 1
ATOM 646 C CA . ALA A 1 89 ? -16.209 4.735 -32.804 1.00 40.81 89 ALA A CA 1
ATOM 647 C C . ALA A 1 89 ? -16.773 6.030 -33.414 1.00 40.81 89 ALA A C 1
ATOM 649 O O . ALA 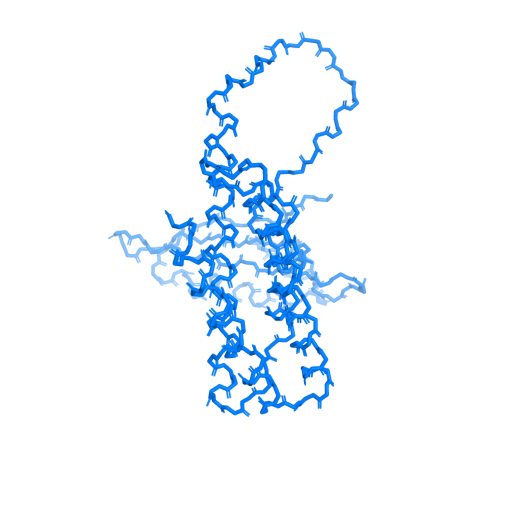A 1 89 ? -17.641 6.676 -32.838 1.00 40.81 89 ALA A O 1
ATOM 650 N N . ALA A 1 90 ? -16.225 6.369 -34.583 1.00 47.53 90 ALA A N 1
ATOM 651 C CA . ALA A 1 90 ? -16.829 7.110 -35.691 1.00 47.53 90 ALA A CA 1
ATOM 652 C C . ALA A 1 90 ? -17.464 8.497 -35.432 1.00 47.53 90 ALA A C 1
ATOM 654 O O . ALA A 1 90 ? -18.655 8.603 -35.151 1.00 47.53 90 ALA A O 1
ATOM 655 N N . ARG A 1 91 ? -16.705 9.564 -35.753 1.00 34.41 91 ARG A N 1
ATOM 656 C CA . ARG A 1 91 ? -17.124 10.635 -36.695 1.00 34.41 91 ARG A CA 1
ATOM 657 C C . ARG A 1 91 ? -15.974 11.617 -37.026 1.00 34.41 91 ARG A C 1
ATOM 659 O O . ARG A 1 91 ? -15.552 12.372 -36.165 1.00 34.41 91 ARG A O 1
ATOM 666 N N . ALA A 1 92 ? -15.566 11.594 -38.304 1.00 36.38 92 ALA A N 1
ATOM 667 C CA . ALA A 1 92 ? -14.842 12.589 -39.128 1.00 36.38 92 ALA A CA 1
ATOM 668 C C . ALA A 1 92 ? -13.426 13.100 -38.715 1.00 36.38 92 ALA A C 1
ATOM 670 O O . ALA A 1 92 ? -13.115 13.210 -37.534 1.00 36.38 92 ALA A O 1
ATOM 671 N N . PRO A 1 93 ? -12.533 13.404 -39.691 1.00 45.19 93 PRO A N 1
ATOM 672 C CA . PRO A 1 93 ? -11.088 13.439 -39.477 1.00 45.19 93 PRO A CA 1
ATOM 673 C C . PRO A 1 93 ? -10.571 14.849 -39.153 1.00 45.19 93 PRO A C 1
ATOM 675 O O . PRO A 1 93 ? -10.480 15.710 -40.023 1.00 45.19 93 PRO A O 1
ATOM 678 N N . GLY A 1 94 ? -10.152 15.063 -37.907 1.00 40.06 94 GLY A N 1
ATOM 679 C CA . GLY A 1 94 ? -9.258 16.156 -37.522 1.00 40.06 94 GLY A CA 1
ATOM 680 C C . GLY A 1 94 ? -7.931 15.568 -37.052 1.00 40.06 94 GLY A C 1
ATOM 681 O O . GLY A 1 94 ? -7.911 14.812 -36.086 1.00 40.06 94 GLY A O 1
ATOM 682 N N . LYS A 1 95 ? -6.833 15.861 -37.757 1.00 46.97 95 LYS A N 1
ATOM 683 C CA . LYS A 1 95 ? -5.468 15.388 -37.460 1.00 46.97 95 LYS A CA 1
ATOM 684 C C . LYS A 1 95 ? -5.049 15.744 -36.020 1.00 46.97 95 LYS A C 1
ATOM 686 O O . LYS A 1 95 ? -4.526 16.830 -35.790 1.00 46.97 95 LYS A O 1
ATOM 691 N N . ALA A 1 96 ? -5.221 14.832 -35.065 1.00 47.34 96 ALA A N 1
ATOM 692 C CA . ALA A 1 96 ? -4.539 14.900 -33.776 1.00 47.34 96 ALA A CA 1
ATOM 693 C C . ALA A 1 96 ? -3.155 14.257 -33.934 1.00 47.34 96 ALA A C 1
ATOM 695 O O . ALA A 1 96 ? -3.039 13.074 -34.254 1.00 47.34 96 ALA A O 1
ATOM 696 N N . ALA A 1 97 ? -2.108 15.067 -33.786 1.00 51.94 97 ALA A N 1
ATOM 697 C CA . ALA A 1 97 ? -0.725 14.625 -33.892 1.00 51.94 97 ALA A CA 1
ATOM 698 C C . ALA A 1 97 ? -0.415 13.574 -32.815 1.00 51.94 97 ALA A C 1
ATOM 700 O O . ALA A 1 97 ? -0.721 13.770 -31.639 1.00 51.94 97 ALA A O 1
ATOM 701 N N . SER A 1 98 ? 0.193 12.459 -33.219 1.00 50.31 98 SER A N 1
ATOM 702 C CA . SER A 1 98 ? 0.704 11.454 -32.289 1.00 50.31 98 SER A CA 1
ATOM 703 C C . SER A 1 98 ? 1.707 12.088 -31.309 1.00 50.31 98 SER A C 1
ATOM 705 O O . SER A 1 98 ? 2.499 12.934 -31.738 1.00 50.31 98 SER A O 1
ATOM 707 N N . PRO A 1 99 ? 1.712 11.688 -30.021 1.00 48.72 99 PRO A N 1
ATOM 708 C CA . PRO A 1 99 ? 2.666 12.205 -29.046 1.00 48.72 99 PRO A CA 1
ATOM 709 C C . PRO A 1 99 ? 4.092 11.928 -29.515 1.00 48.72 99 PRO A C 1
ATOM 711 O O . PRO A 1 99 ? 4.378 10.847 -30.044 1.00 48.72 99 PRO A O 1
ATOM 714 N N . ARG A 1 100 ? 5.002 12.883 -29.314 1.00 52.88 100 ARG A N 1
ATOM 715 C CA . ARG A 1 100 ? 6.410 12.667 -29.669 1.00 52.88 100 ARG A CA 1
ATOM 716 C C . ARG A 1 100 ? 6.984 11.541 -28.791 1.00 52.88 100 ARG A C 1
ATOM 718 O O . ARG A 1 100 ? 6.624 11.456 -27.615 1.00 52.88 100 ARG A O 1
ATOM 725 N N . PRO A 1 101 ? 7.914 10.707 -29.295 1.00 56.62 101 PRO A N 1
ATOM 726 C CA . PRO A 1 101 ? 8.456 9.556 -28.558 1.00 56.62 101 PRO A CA 1
ATOM 727 C C . PRO A 1 101 ? 8.959 9.864 -27.130 1.00 56.62 101 PRO A C 1
ATOM 729 O O . PRO A 1 101 ? 8.842 9.022 -26.242 1.00 56.62 101 PRO A O 1
ATOM 732 N N . GLY A 1 102 ? 9.456 11.081 -26.873 1.00 62.72 102 GLY A N 1
ATOM 733 C CA . GLY A 1 102 ? 9.896 11.517 -25.539 1.00 62.72 102 GLY A CA 1
ATOM 734 C C . GLY A 1 102 ? 8.768 11.822 -24.539 1.00 62.72 102 GLY A C 1
ATOM 735 O O . GLY A 1 102 ? 8.939 11.614 -23.339 1.00 62.72 102 GLY A O 1
ATOM 736 N N . GLU A 1 103 ? 7.595 12.258 -25.005 1.00 70.44 103 GLU A N 1
ATOM 737 C CA . GLU A 1 103 ? 6.451 12.596 -24.142 1.00 70.44 103 GLU A CA 1
ATOM 738 C C . GLU A 1 103 ? 5.770 11.338 -23.594 1.00 70.44 103 GLU A C 1
ATOM 740 O O . GLU A 1 103 ? 5.404 11.283 -22.419 1.00 70.44 103 GLU A O 1
ATOM 745 N N . ALA A 1 104 ? 5.674 10.283 -24.410 1.00 71.25 104 ALA A N 1
ATOM 746 C CA . ALA A 1 104 ? 5.138 8.991 -23.983 1.00 71.25 104 ALA A CA 1
ATOM 747 C C . ALA A 1 104 ? 5.977 8.368 -22.851 1.00 71.25 104 ALA A C 1
ATOM 749 O O . ALA A 1 104 ? 5.429 7.838 -21.880 1.00 71.25 104 ALA A O 1
ATOM 750 N N . GLN A 1 105 ? 7.306 8.485 -22.934 1.00 71.50 105 GLN A N 1
ATOM 751 C CA . GLN A 1 105 ? 8.213 7.977 -21.905 1.00 71.50 105 GLN A CA 1
ATOM 752 C C . GLN A 1 105 ? 8.142 8.802 -20.610 1.00 71.50 105 GLN A C 1
ATOM 754 O O . GLN A 1 105 ? 8.171 8.235 -19.515 1.00 71.50 105 GLN A O 1
ATOM 759 N N . ALA A 1 106 ? 8.006 10.128 -20.712 1.00 75.88 106 ALA A N 1
ATOM 760 C CA . ALA A 1 106 ? 7.814 11.000 -19.554 1.00 75.88 106 ALA A CA 1
ATOM 761 C C . ALA A 1 106 ? 6.496 10.690 -18.821 1.00 75.88 106 ALA A C 1
ATOM 763 O O . ALA A 1 106 ? 6.493 10.524 -17.601 1.00 75.88 106 ALA A O 1
ATOM 764 N N . LEU A 1 107 ? 5.401 10.509 -19.567 1.00 77.50 107 LEU A N 1
ATOM 765 C CA . LEU A 1 107 ? 4.101 10.115 -19.017 1.00 77.50 107 LEU A CA 1
ATOM 766 C C . LEU A 1 107 ? 4.147 8.740 -18.338 1.00 77.50 107 LEU A C 1
ATOM 768 O O . LEU A 1 107 ? 3.552 8.561 -17.277 1.00 77.50 107 LEU A O 1
ATOM 772 N N . ALA A 1 108 ? 4.862 7.767 -18.911 1.00 74.56 108 ALA A N 1
ATOM 773 C CA . ALA A 1 108 ? 5.033 6.448 -18.300 1.00 74.56 108 ALA A CA 1
ATOM 774 C C . ALA A 1 108 ? 5.797 6.523 -16.966 1.00 74.56 108 ALA A C 1
ATOM 776 O O . ALA A 1 108 ? 5.382 5.915 -15.978 1.00 74.56 108 ALA A O 1
ATOM 777 N N . ARG A 1 109 ? 6.873 7.321 -16.907 1.00 79.50 109 ARG A N 1
ATOM 778 C CA . ARG A 1 109 ? 7.638 7.555 -15.670 1.00 79.50 109 ARG A CA 1
ATOM 779 C C . ARG A 1 109 ? 6.797 8.236 -14.596 1.00 79.50 109 ARG A C 1
ATOM 781 O O . ARG A 1 109 ? 6.874 7.845 -13.434 1.00 79.50 109 ARG A O 1
ATOM 788 N N . GLU A 1 110 ? 5.994 9.223 -14.977 1.00 83.56 110 GLU A N 1
ATOM 789 C CA . GLU A 1 110 ? 5.118 9.931 -14.045 1.00 83.56 110 GLU A CA 1
ATOM 790 C C . GLU A 1 110 ? 4.033 9.006 -13.477 1.00 83.56 110 GLU A C 1
ATOM 792 O O . GLU A 1 110 ? 3.869 8.920 -12.261 1.00 83.56 110 GLU A O 1
ATOM 797 N N . LYS A 1 111 ? 3.379 8.201 -14.326 1.00 80.81 111 LYS A N 1
ATOM 798 C CA . LYS A 1 111 ? 2.426 7.172 -13.875 1.00 80.81 111 LYS A CA 1
ATOM 799 C C . LYS A 1 111 ? 3.067 6.179 -12.905 1.00 80.81 111 LYS A C 1
ATOM 801 O O . LYS A 1 111 ? 2.493 5.881 -11.861 1.00 80.81 111 LYS A O 1
ATOM 806 N N . TYR A 1 112 ? 4.269 5.698 -13.215 1.00 84.00 112 TYR A N 1
ATOM 807 C CA . TYR A 1 112 ? 4.992 4.775 -12.342 1.00 84.00 112 TYR A CA 1
ATOM 808 C C . TYR A 1 112 ? 5.341 5.415 -10.984 1.00 84.00 112 TYR A C 1
ATOM 810 O O . TYR A 1 112 ? 5.173 4.786 -9.939 1.00 84.00 112 TYR A O 1
ATOM 818 N N . ARG A 1 113 ? 5.757 6.692 -10.961 1.00 86.38 113 ARG A N 1
ATOM 819 C CA . ARG A 1 113 ? 5.990 7.440 -9.710 1.00 86.38 113 ARG A CA 1
ATOM 820 C C . ARG A 1 113 ? 4.724 7.568 -8.869 1.00 86.38 113 ARG A C 1
ATOM 822 O O . ARG A 1 113 ? 4.782 7.364 -7.657 1.00 86.38 113 ARG A O 1
ATOM 829 N N . GLN A 1 114 ? 3.594 7.881 -9.498 1.00 87.75 114 GLN A N 1
ATOM 830 C CA . GLN A 1 114 ? 2.308 7.997 -8.811 1.00 87.75 114 GLN A CA 1
ATOM 831 C C . GLN A 1 114 ? 1.869 6.661 -8.207 1.00 87.75 114 GLN A C 1
ATOM 833 O O . GLN A 1 114 ? 1.458 6.630 -7.047 1.00 87.75 114 GLN A O 1
ATOM 838 N N . LEU A 1 115 ? 2.033 5.555 -8.941 1.00 86.88 115 LEU A N 1
ATOM 839 C CA . LEU A 1 115 ? 1.773 4.206 -8.430 1.00 86.88 115 LEU A CA 1
ATOM 840 C C . LEU A 1 115 ? 2.657 3.874 -7.229 1.00 86.88 115 LEU A C 1
ATOM 842 O O . LEU A 1 115 ? 2.145 3.462 -6.193 1.00 86.88 115 LEU A O 1
ATOM 846 N N . LYS A 1 116 ? 3.966 4.134 -7.322 1.00 90.00 116 LYS A N 1
ATOM 847 C CA . LYS A 1 116 ? 4.906 3.910 -6.216 1.00 90.00 116 LYS A CA 1
ATOM 848 C C . LYS A 1 116 ? 4.521 4.706 -4.965 1.00 90.00 116 LYS A C 1
ATOM 850 O O . LYS A 1 116 ? 4.591 4.178 -3.857 1.00 90.00 116 LYS A O 1
ATOM 855 N N . LYS A 1 117 ? 4.099 5.964 -5.136 1.00 92.31 117 LYS A N 1
ATOM 856 C CA . LYS A 1 117 ? 3.650 6.825 -4.032 1.00 92.31 117 LYS A CA 1
ATOM 857 C C . LYS A 1 117 ? 2.372 6.290 -3.380 1.00 92.31 117 LYS A C 1
ATOM 859 O O . LYS A 1 117 ? 2.311 6.236 -2.155 1.00 92.31 117 LYS A O 1
ATOM 864 N N . ALA A 1 118 ? 1.387 5.874 -4.179 1.00 91.62 118 ALA A N 1
ATOM 865 C CA . ALA A 1 118 ? 0.153 5.273 -3.675 1.00 91.62 118 ALA A CA 1
ATOM 866 C C . ALA A 1 118 ? 0.435 3.961 -2.924 1.00 91.62 118 ALA A C 1
ATOM 868 O O . ALA A 1 118 ? 0.015 3.805 -1.782 1.00 91.62 118 ALA A O 1
ATOM 869 N N . LEU A 1 119 ? 1.259 3.081 -3.503 1.00 93.50 119 LEU A N 1
ATOM 870 C CA . LEU A 1 119 ? 1.646 1.813 -2.884 1.00 93.50 119 LEU A CA 1
ATOM 871 C C . LEU A 1 119 ? 2.351 2.032 -1.537 1.00 93.50 119 LEU A C 1
ATOM 873 O O . LEU A 1 119 ? 2.105 1.311 -0.572 1.00 93.50 119 LEU A O 1
ATOM 87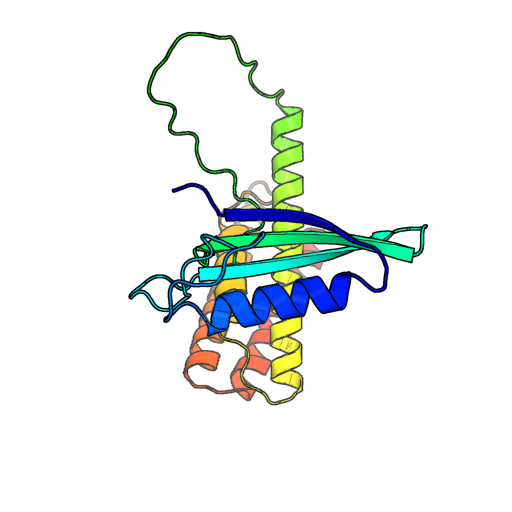7 N N . GLN A 1 120 ? 3.222 3.042 -1.451 1.00 95.00 120 GLN A N 1
ATOM 878 C CA . GLN A 1 120 ? 3.890 3.403 -0.202 1.00 95.00 120 GLN A CA 1
ATOM 879 C C . GLN A 1 120 ? 2.904 3.920 0.855 1.00 95.00 120 GLN A C 1
ATOM 881 O O . GLN A 1 120 ? 3.070 3.603 2.036 1.00 95.00 120 GLN A O 1
ATOM 886 N N . ALA A 1 121 ? 1.912 4.719 0.456 1.00 94.56 121 ALA A N 1
ATOM 887 C CA . ALA A 1 121 ? 0.895 5.234 1.366 1.00 94.56 121 ALA A CA 1
ATOM 888 C C . ALA A 1 121 ? 0.074 4.089 1.974 1.00 94.56 121 ALA A C 1
ATOM 890 O O . ALA A 1 121 ? -0.008 4.001 3.202 1.00 94.56 121 ALA A O 1
ATOM 891 N N . ASP A 1 122 ? -0.412 3.167 1.138 1.00 95.25 122 ASP A N 1
ATOM 892 C CA . ASP A 1 122 ? -1.174 2.000 1.590 1.00 95.25 122 ASP A CA 1
ATOM 893 C C . ASP A 1 122 ? -0.327 1.101 2.492 1.00 95.25 122 ASP A C 1
ATOM 895 O O . ASP A 1 122 ? -0.752 0.760 3.592 1.00 95.25 122 ASP A O 1
ATOM 899 N N . PHE A 1 123 ? 0.921 0.809 2.107 1.00 97.31 123 PHE A N 1
ATOM 900 C CA . PHE A 1 123 ? 1.843 0.046 2.954 1.00 97.31 123 PHE A CA 1
ATOM 901 C C . PHE A 1 123 ? 2.004 0.681 4.343 1.00 97.31 123 PHE A C 1
ATOM 903 O O . PHE A 1 123 ? 1.961 -0.005 5.358 1.00 97.31 123 PHE A O 1
ATOM 910 N N . SER A 1 124 ? 2.154 2.006 4.401 1.00 97.00 124 SER A N 1
ATOM 911 C CA . SER A 1 124 ? 2.345 2.735 5.661 1.00 97.00 124 SER A CA 1
ATOM 912 C C . SER A 1 124 ? 1.086 2.746 6.532 1.00 97.00 124 SER A C 1
ATOM 914 O O . SER A 1 124 ? 1.188 2.822 7.755 1.00 97.00 124 SER A O 1
ATOM 916 N N . ALA A 1 125 ? -0.098 2.716 5.918 1.00 96.06 125 ALA A N 1
ATOM 917 C CA . ALA A 1 125 ? -1.368 2.599 6.623 1.00 96.06 125 ALA A CA 1
ATOM 918 C C . ALA A 1 125 ? -1.568 1.180 7.180 1.00 96.06 125 ALA A C 1
ATOM 920 O O . ALA A 1 125 ? -1.918 1.031 8.350 1.00 96.06 125 ALA A O 1
ATOM 921 N N . LEU A 1 126 ? -1.259 0.149 6.383 1.00 96.38 126 LEU A N 1
ATOM 922 C CA . LEU A 1 126 ? -1.291 -1.251 6.815 1.00 96.38 126 LEU A CA 1
ATOM 923 C C . LEU A 1 126 ? -0.332 -1.495 7.988 1.00 96.38 126 LEU A C 1
ATOM 925 O O . LEU A 1 126 ? -0.745 -2.054 9.002 1.00 96.38 126 LEU A O 1
ATOM 929 N N . SER A 1 127 ? 0.917 -1.024 7.893 1.00 96.88 127 SER A N 1
ATOM 930 C CA . SER A 1 127 ? 1.901 -1.162 8.974 1.00 96.88 127 SER A CA 1
ATOM 931 C C . SER A 1 127 ? 1.453 -0.474 10.256 1.00 96.88 127 SER A C 1
ATOM 933 O O . SER A 1 127 ? 1.496 -1.097 11.310 1.00 96.88 127 SER A O 1
ATOM 935 N N . ARG A 1 128 ? 0.944 0.763 10.175 1.00 96.69 128 ARG A N 1
ATOM 936 C CA . ARG A 1 128 ? 0.444 1.484 11.356 1.00 96.69 128 ARG A CA 1
ATOM 937 C C . ARG A 1 128 ? -0.713 0.764 12.044 1.00 96.69 128 ARG A C 1
ATOM 939 O O . ARG A 1 128 ? -0.748 0.724 13.268 1.00 96.69 128 ARG A O 1
ATOM 946 N N . ALA A 1 129 ? -1.646 0.193 11.280 1.00 94.00 129 ALA A N 1
ATOM 947 C CA . ALA A 1 129 ? -2.747 -0.577 11.856 1.00 94.00 129 ALA A CA 1
ATOM 948 C C . ALA A 1 129 ? -2.230 -1.804 12.623 1.00 94.00 129 ALA A C 1
ATOM 950 O O . ALA A 1 129 ? -2.624 -2.032 13.763 1.00 94.00 129 ALA A O 1
ATOM 951 N N . VAL A 1 130 ? -1.295 -2.546 12.026 1.00 95.38 130 VAL A N 1
ATOM 952 C CA . VAL A 1 130 ? -0.718 -3.750 12.634 1.00 95.38 130 VAL A CA 1
ATOM 953 C C . VAL A 1 130 ? 0.158 -3.429 13.848 1.00 95.38 130 VAL A C 1
ATOM 955 O O . VAL A 1 130 ? 0.073 -4.126 14.855 1.00 95.38 130 VAL A O 1
ATOM 958 N N . GLU A 1 131 ? 0.959 -2.364 13.793 1.00 94.75 131 GLU A N 1
ATOM 959 C CA . GLU A 1 131 ? 1.750 -1.867 14.930 1.00 94.75 131 GLU A CA 1
ATOM 960 C C . GLU A 1 131 ? 0.857 -1.458 16.109 1.00 94.75 131 GLU A C 1
ATOM 962 O O . GLU A 1 131 ? 1.216 -1.678 17.263 1.00 94.75 131 GLU A O 1
ATOM 967 N N . ALA A 1 132 ? -0.337 -0.932 15.823 1.00 95.44 132 ALA A N 1
ATOM 968 C CA . ALA A 1 132 ? -1.358 -0.639 16.825 1.00 95.44 132 ALA A CA 1
ATOM 969 C C . ALA A 1 132 ? -2.118 -1.888 17.323 1.00 95.44 132 ALA A C 1
ATOM 971 O O . ALA A 1 132 ? -3.055 -1.759 18.109 1.00 95.44 132 ALA A O 1
ATOM 972 N N . GLY A 1 133 ? -1.762 -3.092 16.860 1.00 94.06 133 GLY A N 1
ATOM 973 C CA . GLY A 1 133 ? -2.449 -4.338 17.207 1.00 94.06 133 GLY A CA 1
ATOM 974 C C . GLY A 1 133 ? -3.834 -4.488 16.567 1.00 94.06 133 GLY A C 1
ATOM 975 O O . GLY A 1 133 ? -4.606 -5.355 16.974 1.00 94.06 133 GLY A O 1
ATOM 976 N N . ALA A 1 134 ? -4.167 -3.659 15.576 1.00 93.50 134 ALA A N 1
ATOM 977 C CA . ALA A 1 134 ? -5.452 -3.670 14.895 1.00 93.50 134 ALA A CA 1
ATOM 978 C C . ALA A 1 134 ? -5.397 -4.461 13.582 1.00 93.50 134 ALA A C 1
ATOM 980 O O . ALA A 1 134 ? -4.384 -4.507 12.878 1.00 93.50 134 ALA A O 1
ATOM 981 N N . VAL A 1 135 ? -6.536 -5.048 13.209 1.00 88.19 135 VAL A N 1
ATOM 982 C CA . VAL A 1 135 ? -6.723 -5.591 11.860 1.00 88.19 135 VAL A CA 1
ATOM 983 C C . VAL A 1 135 ? -6.762 -4.412 10.877 1.00 88.19 135 VAL A C 1
ATOM 985 O O . VAL A 1 135 ? -7.503 -3.456 11.126 1.00 88.19 135 VAL A O 1
ATOM 988 N N . PRO A 1 136 ? -5.992 -4.441 9.773 1.00 90.44 136 PRO A N 1
ATOM 989 C CA . PRO A 1 136 ? -6.011 -3.363 8.790 1.00 90.44 136 PRO A CA 1
ATOM 990 C C . PRO A 1 136 ? -7.399 -3.103 8.184 1.00 90.44 136 PRO A C 1
ATOM 992 O O . PRO A 1 136 ? -8.316 -3.916 8.286 1.00 90.44 136 PRO A O 1
ATOM 995 N N . GLN A 1 137 ? -7.567 -1.972 7.500 1.00 91.06 137 GLN A N 1
ATOM 996 C CA . GLN A 1 137 ? -8.783 -1.736 6.721 1.00 91.06 137 GLN A CA 1
ATOM 997 C C . GLN A 1 137 ? -8.754 -2.551 5.427 1.00 91.06 137 GLN A C 1
ATOM 999 O O . GLN A 1 137 ? -7.744 -2.571 4.719 1.00 91.06 137 GLN A O 1
ATOM 1004 N N . ARG A 1 138 ? -9.880 -3.203 5.103 1.00 91.25 138 ARG A N 1
ATOM 1005 C CA . ARG A 1 138 ? -9.989 -4.050 3.908 1.00 91.25 138 ARG A CA 1
ATOM 1006 C C . ARG A 1 138 ? -9.693 -3.268 2.635 1.00 91.25 138 ARG A C 1
ATOM 1008 O O . ARG A 1 138 ? -8.892 -3.721 1.832 1.00 91.25 138 ARG A O 1
ATOM 1015 N N . ASP A 1 139 ? -10.271 -2.080 2.496 1.00 93.44 139 ASP A N 1
ATOM 1016 C CA . ASP A 1 139 ? -10.103 -1.254 1.297 1.00 93.44 139 ASP A CA 1
ATOM 1017 C C . ASP A 1 139 ? -8.634 -0.880 1.061 1.00 93.44 139 ASP A C 1
ATOM 1019 O O . ASP A 1 139 ? -8.151 -0.930 -0.069 1.00 93.44 139 ASP A O 1
ATOM 1023 N N . THR A 1 140 ? -7.886 -0.591 2.131 1.00 93.25 140 THR A N 1
ATOM 1024 C CA . THR A 1 140 ? -6.441 -0.330 2.056 1.00 93.25 140 THR A CA 1
ATOM 1025 C C . THR A 1 140 ? -5.664 -1.564 1.608 1.00 93.25 140 THR A C 1
ATOM 1027 O O . THR A 1 140 ? -4.733 -1.445 0.814 1.00 93.25 140 THR A O 1
ATOM 1030 N N . LEU A 1 141 ? -6.037 -2.757 2.083 1.00 94.31 141 LEU A N 1
ATOM 1031 C CA . LEU A 1 141 ? -5.414 -4.002 1.637 1.00 94.31 141 LEU A CA 1
ATOM 1032 C C . LEU A 1 141 ? -5.698 -4.264 0.155 1.00 94.31 141 LEU A C 1
ATOM 1034 O O . LEU A 1 141 ? -4.762 -4.517 -0.593 1.00 94.31 141 LEU A O 1
ATOM 1038 N N . GLU A 1 142 ? -6.957 -4.191 -0.283 1.00 93.44 142 GLU A N 1
ATOM 1039 C CA . GLU A 1 142 ? -7.311 -4.413 -1.693 1.00 93.44 142 GLU A CA 1
ATOM 1040 C C . GLU A 1 142 ? -6.602 -3.410 -2.611 1.00 93.44 142 GLU A C 1
ATOM 1042 O O . GLU A 1 142 ? -6.067 -3.791 -3.654 1.00 93.44 142 GLU A O 1
ATOM 1047 N N . SER A 1 143 ? -6.543 -2.139 -2.198 1.00 93.62 143 SER A N 1
ATOM 1048 C CA . SER A 1 143 ? -5.803 -1.094 -2.909 1.00 93.62 143 SER A CA 1
ATOM 1049 C C . SER A 1 143 ? -4.314 -1.437 -3.008 1.00 93.62 143 SER A C 1
ATOM 1051 O O . SER A 1 143 ? -3.757 -1.436 -4.107 1.00 93.62 143 SER A O 1
ATOM 1053 N N . PHE A 1 144 ? -3.682 -1.834 -1.898 1.00 96.06 144 PHE A N 1
ATOM 1054 C CA . PHE A 1 144 ? -2.280 -2.255 -1.883 1.00 96.06 144 PHE A CA 1
ATOM 1055 C C . PHE A 1 144 ? -2.012 -3.427 -2.838 1.00 96.06 144 PHE A C 1
ATOM 1057 O O . PHE A 1 144 ? -1.050 -3.381 -3.607 1.00 96.06 144 PHE A O 1
ATOM 1064 N N . LEU A 1 145 ? -2.863 -4.459 -2.818 1.00 93.56 145 LEU A N 1
ATOM 1065 C CA . LEU A 1 145 ? -2.731 -5.638 -3.680 1.00 93.56 145 LEU A CA 1
ATOM 1066 C C . LEU A 1 145 ? -2.854 -5.261 -5.162 1.00 93.56 145 LEU A C 1
ATOM 1068 O O . LEU A 1 145 ? -1.985 -5.612 -5.960 1.00 93.56 145 LEU A O 1
ATOM 1072 N N . ALA A 1 146 ? -3.869 -4.470 -5.516 1.00 91.75 146 ALA A N 1
ATOM 1073 C CA . ALA A 1 146 ? -4.078 -4.015 -6.888 1.00 91.75 146 ALA A CA 1
ATOM 1074 C C . ALA A 1 146 ? -2.918 -3.138 -7.397 1.00 91.75 146 ALA A C 1
ATOM 1076 O O . ALA A 1 146 ? -2.502 -3.243 -8.554 1.00 91.75 146 ALA A O 1
ATOM 1077 N N . LEU A 1 147 ? -2.365 -2.275 -6.539 1.00 91.62 147 LEU A N 1
ATOM 1078 C CA . LEU A 1 147 ? -1.207 -1.446 -6.874 1.00 91.62 147 LEU A CA 1
ATOM 1079 C C . LEU A 1 147 ? 0.069 -2.281 -7.041 1.00 91.62 147 LEU A C 1
ATOM 1081 O O . LEU A 1 147 ? 0.859 -1.999 -7.945 1.00 91.62 147 LEU A O 1
ATOM 1085 N N . ALA A 1 148 ? 0.267 -3.305 -6.207 1.00 92.12 148 ALA A N 1
ATOM 1086 C CA . ALA A 1 148 ? 1.399 -4.222 -6.311 1.00 92.12 148 ALA A CA 1
ATOM 1087 C C . ALA A 1 148 ? 1.371 -4.995 -7.640 1.00 92.12 148 ALA A C 1
ATOM 1089 O O . ALA A 1 148 ? 2.378 -5.037 -8.349 1.00 92.12 148 ALA A O 1
ATOM 1090 N N . GLU A 1 149 ? 0.208 -5.529 -8.019 1.00 89.31 149 GLU A N 1
ATOM 1091 C CA . GLU A 1 149 ? -0.001 -6.193 -9.311 1.00 89.31 149 GLU A CA 1
ATOM 1092 C C . GLU A 1 149 ? 0.224 -5.231 -10.483 1.00 89.31 149 GLU A C 1
ATOM 1094 O O . GLU A 1 149 ? 0.956 -5.546 -11.424 1.00 89.31 149 GLU A O 1
ATOM 1099 N N . GLY A 1 150 ? -0.323 -4.014 -10.397 1.00 86.31 150 GLY A N 1
ATOM 1100 C CA . GLY A 1 150 ? -0.122 -2.978 -11.409 1.00 86.31 150 GLY A CA 1
ATOM 1101 C C . GLY A 1 150 ? 1.352 -2.601 -11.601 1.00 86.31 150 GLY A C 1
ATOM 1102 O O . GLY A 1 150 ? 1.797 -2.401 -12.730 1.00 86.31 150 GLY A O 1
ATOM 1103 N N . MET A 1 151 ? 2.136 -2.545 -10.520 1.00 83.69 151 MET A N 1
ATOM 1104 C CA . MET A 1 151 ? 3.578 -2.284 -10.593 1.00 83.69 151 MET A CA 1
ATOM 1105 C C . MET A 1 151 ? 4.385 -3.444 -11.183 1.00 83.69 151 MET A C 1
ATOM 1107 O O . MET A 1 151 ? 5.426 -3.195 -11.794 1.00 83.69 151 MET A O 1
ATOM 1111 N N . ALA A 1 152 ? 3.936 -4.686 -11.004 1.00 81.50 152 ALA A N 1
ATOM 1112 C CA . ALA A 1 152 ? 4.578 -5.856 -11.597 1.00 81.50 152 ALA A CA 1
ATOM 1113 C C . ALA A 1 152 ? 4.251 -6.004 -13.094 1.00 81.50 152 ALA A C 1
ATOM 1115 O O . ALA A 1 152 ? 5.087 -6.481 -13.857 1.00 81.50 152 ALA A O 1
ATOM 1116 N N . ALA A 1 153 ? 3.057 -5.571 -13.516 1.00 75.06 153 ALA A N 1
ATOM 1117 C CA . ALA A 1 153 ? 2.605 -5.633 -14.906 1.00 75.06 153 ALA A CA 1
ATOM 1118 C C . ALA A 1 153 ? 3.171 -4.510 -15.795 1.00 75.06 153 ALA A C 1
ATOM 1120 O O . ALA A 1 153 ? 3.221 -4.651 -17.018 1.00 75.06 153 ALA A O 1
ATOM 1121 N N . LEU A 1 154 ? 3.570 -3.378 -15.209 1.00 69.31 154 LEU A N 1
ATOM 1122 C CA . LEU A 1 154 ? 4.114 -2.252 -15.964 1.00 69.31 154 LEU A CA 1
ATOM 1123 C C . LEU A 1 154 ? 5.619 -2.411 -16.223 1.00 69.31 154 LEU A C 1
ATOM 1125 O O . LEU A 1 154 ? 6.354 -2.803 -15.314 1.00 69.31 154 LEU A O 1
ATOM 1129 N N . PRO A 1 155 ? 6.109 -2.018 -17.417 1.00 64.19 155 PRO A N 1
ATOM 1130 C CA . PRO A 1 155 ? 7.537 -1.909 -17.675 1.00 64.19 155 PRO A CA 1
ATOM 1131 C C . PRO A 1 155 ? 8.170 -0.983 -16.641 1.00 64.19 155 PRO A C 1
ATOM 1133 O O . PRO A 1 155 ? 7.855 0.210 -16.566 1.00 64.19 155 PRO A O 1
ATOM 1136 N N . GLN A 1 156 ? 9.043 -1.544 -15.814 1.00 66.69 156 GLN A N 1
ATOM 1137 C CA . GLN A 1 156 ? 9.744 -0.765 -14.812 1.00 66.69 156 GLN A CA 1
ATOM 1138 C C . GLN A 1 156 ? 10.766 0.127 -15.527 1.00 66.69 156 GLN A C 1
ATOM 1140 O O . GLN A 1 156 ? 11.456 -0.346 -16.431 1.00 66.69 156 GLN A O 1
ATOM 1145 N N . PRO A 1 157 ? 10.891 1.412 -15.157 1.00 61.97 157 PRO A N 1
ATOM 1146 C CA . PRO A 1 157 ? 11.843 2.331 -15.771 1.00 61.97 157 PRO A CA 1
ATOM 1147 C C . PRO A 1 157 ? 13.274 2.075 -15.263 1.00 61.97 157 PRO A C 1
ATOM 1149 O O . PRO A 1 157 ? 13.963 3.011 -14.862 1.00 61.97 157 PRO A O 1
ATOM 1152 N N . VAL A 1 158 ? 13.708 0.814 -15.249 1.00 62.50 158 VAL A N 1
ATOM 1153 C CA . VAL A 1 158 ? 15.091 0.432 -14.962 1.00 62.50 158 VAL A CA 1
ATOM 1154 C C . VAL A 1 158 ? 15.882 0.710 -16.232 1.00 62.50 158 VAL A C 1
ATOM 1156 O O . VAL A 1 158 ? 15.526 0.217 -17.300 1.00 62.50 158 VAL A O 1
ATOM 1159 N N . LYS A 1 159 ? 16.892 1.577 -16.138 1.00 54.53 159 LYS A N 1
ATOM 1160 C CA . LYS A 1 159 ? 17.609 2.087 -17.315 1.00 54.53 159 LYS A CA 1
ATOM 1161 C C . LYS A 1 159 ? 18.416 1.014 -18.051 1.00 54.53 159 LYS A C 1
ATOM 1163 O O . LYS A 1 159 ? 18.644 1.200 -19.238 1.00 54.53 159 LYS A O 1
ATOM 1168 N N . ASP A 1 160 ? 18.745 -0.095 -17.383 1.00 53.81 160 ASP A N 1
ATOM 1169 C CA . ASP A 1 160 ? 19.774 -1.024 -17.864 1.00 53.81 160 ASP A CA 1
ATOM 1170 C C . ASP A 1 160 ? 19.392 -2.515 -17.769 1.00 53.81 160 ASP A C 1
ATOM 1172 O O . ASP A 1 160 ? 20.204 -3.365 -18.115 1.00 53.81 160 ASP A O 1
ATOM 1176 N N . ALA A 1 161 ? 18.165 -2.865 -17.348 1.00 57.50 161 ALA A N 1
ATOM 1177 C CA . ALA A 1 161 ? 17.775 -4.269 -17.172 1.00 57.50 161 ALA A CA 1
ATOM 1178 C C . ALA A 1 161 ? 17.607 -4.985 -18.527 1.00 57.50 161 ALA A C 1
ATOM 1180 O O . ALA A 1 161 ? 16.510 -5.079 -19.084 1.00 57.50 161 ALA A O 1
ATOM 1181 N N . HIS A 1 162 ? 18.708 -5.522 -19.042 1.00 61.03 162 HIS A N 1
ATOM 1182 C CA . HIS A 1 162 ? 18.759 -6.375 -20.221 1.00 61.03 162 HIS A CA 1
ATOM 1183 C C . HIS A 1 162 ? 19.354 -7.741 -19.839 1.00 61.03 162 HIS A C 1
ATOM 1185 O O . HIS A 1 162 ? 20.301 -7.837 -19.065 1.00 61.03 162 HIS A O 1
ATOM 1191 N N . GLY A 1 163 ? 18.791 -8.833 -20.365 1.00 66.56 163 GLY A N 1
ATOM 1192 C CA . GLY A 1 163 ? 19.302 -10.185 -20.103 1.00 66.56 163 GLY A 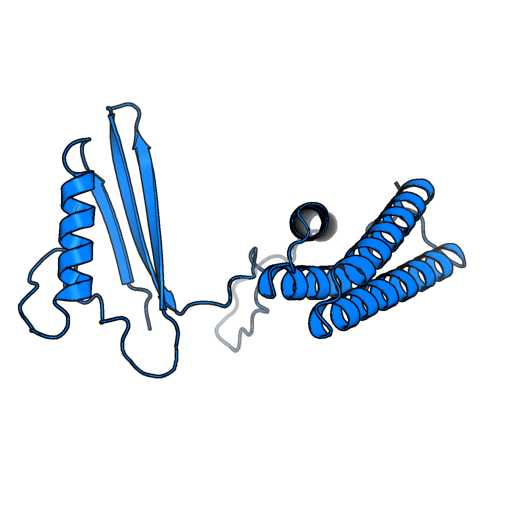CA 1
ATOM 1193 C C . GLY A 1 163 ? 19.032 -10.692 -18.668 1.00 66.56 163 GLY A C 1
ATOM 1194 O O . GLY A 1 163 ? 17.888 -10.621 -18.214 1.00 66.56 163 GLY A O 1
ATOM 1195 N N . PRO A 1 164 ? 20.020 -11.269 -17.956 1.00 74.44 164 PRO A N 1
ATOM 1196 C CA . PRO A 1 164 ? 19.803 -11.983 -16.687 1.00 74.44 164 PRO A CA 1
ATOM 1197 C C . PRO A 1 164 ? 19.215 -11.112 -15.562 1.00 74.44 164 PRO A C 1
ATOM 1199 O O . PRO A 1 164 ? 18.425 -11.612 -14.760 1.00 74.44 164 PRO A O 1
ATOM 1202 N N . GLU A 1 165 ? 19.512 -9.812 -15.550 1.00 77.12 165 GLU A N 1
ATOM 1203 C CA . GLU A 1 165 ? 19.002 -8.841 -14.571 1.00 77.12 165 GLU A CA 1
ATOM 1204 C C . GLU A 1 165 ? 17.489 -8.618 -14.693 1.00 77.12 165 GLU A C 1
ATOM 1206 O O . GLU A 1 165 ? 16.793 -8.484 -13.686 1.00 77.12 165 GLU A O 1
ATOM 1211 N N . ALA A 1 166 ? 16.948 -8.651 -15.916 1.00 77.00 166 ALA A N 1
ATOM 1212 C CA . ALA A 1 166 ? 15.503 -8.604 -16.139 1.00 77.00 166 ALA A CA 1
ATOM 1213 C C . ALA A 1 166 ? 14.816 -9.865 -15.584 1.00 77.00 166 ALA A C 1
ATOM 1215 O O . ALA A 1 166 ? 13.716 -9.793 -15.034 1.00 77.00 166 ALA A O 1
ATOM 1216 N N . GLY A 1 167 ? 15.490 -11.017 -15.675 1.00 80.56 167 GLY A N 1
ATOM 1217 C CA . GLY A 1 167 ? 15.040 -12.267 -15.066 1.00 80.56 167 GLY A CA 1
ATOM 1218 C C . GLY A 1 167 ? 15.065 -12.227 -13.535 1.00 80.56 167 GLY A C 1
ATOM 1219 O O . GLY A 1 167 ? 14.139 -12.725 -12.897 1.00 80.56 167 GLY A O 1
ATOM 1220 N N . GLU A 1 168 ? 16.088 -11.617 -12.933 1.00 84.69 168 GLU A N 1
ATOM 1221 C CA . GLU A 1 168 ? 16.150 -11.388 -11.482 1.00 84.69 168 GLU A CA 1
ATOM 1222 C C . GLU A 1 168 ? 15.048 -10.452 -10.996 1.00 84.69 168 GLU A C 1
ATOM 1224 O O . GLU A 1 168 ? 14.356 -10.782 -10.032 1.00 84.69 168 GLU A O 1
ATOM 1229 N N . LEU A 1 169 ? 14.822 -9.343 -11.701 1.00 84.00 169 LEU A N 1
ATOM 1230 C CA . LEU A 1 169 ? 13.750 -8.406 -11.386 1.00 84.00 169 LEU A CA 1
ATOM 1231 C C . LEU A 1 169 ? 12.373 -9.076 -11.488 1.00 84.00 169 LEU A C 1
ATOM 1233 O O . LEU A 1 169 ? 11.539 -8.911 -10.599 1.00 84.00 169 LEU A O 1
ATOM 1237 N N . ALA A 1 170 ? 12.144 -9.881 -12.531 1.00 84.12 170 ALA A N 1
ATOM 1238 C CA . ALA A 1 170 ? 10.912 -10.650 -12.682 1.00 84.12 170 ALA A CA 1
ATOM 1239 C C . ALA A 1 170 ? 10.706 -11.632 -11.517 1.00 84.12 170 ALA A C 1
ATOM 1241 O O . ALA A 1 170 ? 9.627 -11.661 -10.930 1.00 84.12 170 ALA A O 1
ATOM 1242 N N . ARG A 1 171 ? 11.749 -12.376 -11.115 1.00 86.81 171 ARG A N 1
ATOM 1243 C CA . ARG A 1 171 ? 11.694 -13.258 -9.934 1.00 86.81 171 ARG A CA 1
ATOM 1244 C C . ARG A 1 171 ? 11.420 -12.479 -8.647 1.00 86.81 171 ARG A C 1
ATOM 1246 O O . ARG A 1 171 ? 10.618 -12.921 -7.826 1.00 86.81 171 ARG A O 1
ATOM 1253 N N . GLY A 1 172 ? 12.056 -11.321 -8.480 1.00 89.56 172 GLY A N 1
ATOM 1254 C CA . GLY A 1 172 ? 11.829 -10.421 -7.351 1.00 89.56 172 GLY A CA 1
ATOM 1255 C C . GLY A 1 172 ? 10.377 -9.947 -7.271 1.00 89.56 172 GLY A C 1
ATOM 1256 O O . GLY A 1 172 ? 9.781 -9.995 -6.194 1.00 89.56 172 GLY A O 1
ATOM 1257 N N . ASN A 1 173 ? 9.789 -9.570 -8.410 1.00 88.94 173 ASN A N 1
ATOM 1258 C CA . ASN A 1 173 ? 8.384 -9.178 -8.511 1.00 88.94 173 ASN A CA 1
ATOM 1259 C C . ASN A 1 173 ? 7.444 -10.340 -8.174 1.00 88.94 173 ASN A C 1
ATOM 1261 O O . ASN A 1 173 ? 6.535 -10.155 -7.368 1.00 88.94 173 ASN A O 1
ATOM 1265 N N . THR A 1 174 ? 7.681 -11.541 -8.714 1.00 90.25 174 THR A N 1
ATOM 1266 C CA . THR A 1 174 ? 6.887 -12.735 -8.377 1.00 90.25 174 THR A CA 1
ATOM 1267 C C . THR A 1 174 ? 6.909 -13.003 -6.875 1.00 90.25 174 THR A C 1
ATOM 1269 O O . THR A 1 174 ? 5.856 -13.112 -6.254 1.00 90.25 174 THR A O 1
ATOM 1272 N N . ALA A 1 175 ? 8.094 -13.007 -6.260 1.00 92.75 175 ALA A N 1
ATOM 1273 C CA . ALA A 1 175 ? 8.223 -13.250 -4.827 1.00 92.75 175 ALA A CA 1
ATOM 1274 C C . ALA A 1 175 ? 7.576 -12.141 -3.969 1.00 92.75 175 ALA A C 1
ATOM 1276 O O . ALA A 1 175 ? 7.072 -12.407 -2.878 1.00 92.75 175 ALA A O 1
ATOM 1277 N N . PHE A 1 176 ? 7.572 -10.891 -4.446 1.00 94.19 176 PHE A N 1
ATOM 1278 C CA . PHE A 1 176 ? 6.851 -9.794 -3.795 1.00 94.19 176 PHE A CA 1
ATOM 1279 C C . PHE A 1 176 ? 5.330 -10.000 -3.856 1.00 94.19 176 PHE A C 1
ATOM 1281 O O . PHE A 1 176 ? 4.651 -9.820 -2.845 1.00 94.19 176 PHE A O 1
ATOM 1288 N N . LEU A 1 177 ? 4.794 -10.419 -5.008 1.00 93.69 177 LEU A N 1
ATOM 1289 C CA . LEU A 1 177 ? 3.368 -10.716 -5.173 1.00 93.69 177 LEU A CA 1
ATOM 1290 C C . LEU A 1 177 ? 2.927 -11.924 -4.336 1.00 93.69 177 LEU A C 1
ATOM 1292 O O . LEU A 1 177 ? 1.850 -11.899 -3.747 1.00 93.69 177 LEU A O 1
ATOM 1296 N N . GLU A 1 178 ? 3.761 -12.954 -4.206 1.00 95.81 178 GLU A N 1
ATOM 1297 C CA . GLU A 1 178 ? 3.491 -14.097 -3.321 1.00 95.81 178 GLU A CA 1
ATOM 1298 C C . GLU A 1 178 ? 3.392 -13.687 -1.843 1.00 95.81 178 GLU A C 1
ATOM 1300 O O . GLU A 1 178 ? 2.519 -14.166 -1.106 1.00 95.81 178 GLU A O 1
ATOM 1305 N N . ASP A 1 179 ? 4.253 -12.768 -1.395 1.00 97.06 179 ASP A N 1
ATOM 1306 C CA . ASP A 1 179 ? 4.154 -12.191 -0.054 1.00 97.06 179 ASP A CA 1
ATOM 1307 C C . ASP A 1 179 ? 2.905 -11.309 0.087 1.00 97.06 179 ASP A C 1
ATOM 1309 O O . ASP A 1 179 ? 2.236 -11.372 1.117 1.00 97.06 179 ASP A O 1
ATOM 1313 N N . ALA A 1 180 ? 2.518 -10.559 -0.948 1.00 96.25 180 ALA A N 1
ATOM 1314 C CA . ALA A 1 180 ? 1.274 -9.791 -0.954 1.00 96.25 180 ALA A CA 1
ATOM 1315 C C . ALA A 1 180 ? 0.037 -10.708 -0.826 1.00 96.25 180 ALA A C 1
ATOM 1317 O O . ALA A 1 180 ? -0.849 -10.462 -0.008 1.00 96.25 180 ALA A O 1
ATOM 1318 N N . GLN A 1 181 ? 0.012 -11.843 -1.527 1.00 97.25 181 GLN A N 1
ATOM 1319 C CA . GLN A 1 181 ? -1.044 -12.850 -1.366 1.00 97.25 181 GLN A CA 1
ATOM 1320 C C . GLN A 1 181 ? -1.003 -13.528 0.013 1.00 97.25 181 GLN A C 1
ATOM 1322 O O . GLN A 1 181 ? -2.036 -13.879 0.584 1.00 97.25 181 GLN A O 1
ATOM 1327 N N . SER A 1 182 ? 0.183 -13.680 0.604 1.00 97.81 182 SER A N 1
ATOM 1328 C CA . SER A 1 182 ? 0.309 -14.150 1.988 1.00 97.81 182 SER A CA 1
ATOM 1329 C C . SER A 1 182 ? -0.254 -13.144 2.993 1.00 97.81 182 SER A C 1
ATOM 1331 O O . SER A 1 182 ? -0.862 -13.558 3.977 1.00 97.81 182 SER A O 1
ATOM 1333 N N . LEU A 1 183 ? -0.118 -11.841 2.724 1.00 97.62 183 LEU A N 1
ATOM 1334 C CA . LEU A 1 183 ? -0.723 -10.784 3.535 1.00 97.62 183 LEU A CA 1
ATOM 1335 C C . LEU A 1 183 ? -2.247 -10.879 3.489 1.00 97.62 183 LEU A C 1
ATOM 1337 O O . LEU A 1 183 ? -2.896 -10.778 4.525 1.00 97.62 183 LEU A O 1
ATOM 1341 N N . ARG A 1 184 ? -2.812 -11.144 2.305 1.00 97.38 184 ARG A N 1
ATOM 1342 C CA . ARG A 1 184 ? -4.249 -11.375 2.138 1.00 97.38 184 ARG A CA 1
ATOM 1343 C C . ARG A 1 184 ? -4.750 -12.547 2.979 1.00 97.38 184 ARG A C 1
ATOM 1345 O O . ARG A 1 184 ? -5.725 -12.400 3.705 1.00 97.38 184 ARG A O 1
ATOM 1352 N N . ARG A 1 185 ? -4.046 -13.680 2.948 1.00 97.56 185 ARG A N 1
ATOM 1353 C CA . ARG A 1 185 ? -4.394 -14.848 3.774 1.00 97.56 185 ARG A CA 1
ATOM 1354 C C . ARG A 1 185 ? -4.334 -14.545 5.273 1.00 97.56 185 ARG A C 1
ATOM 1356 O O . ARG A 1 185 ? -5.252 -14.915 5.997 1.00 97.56 185 ARG A O 1
ATOM 1363 N N . ALA A 1 186 ? -3.287 -13.855 5.731 1.00 96.25 186 ALA A N 1
ATOM 1364 C CA . ALA A 1 186 ? -3.159 -13.440 7.131 1.00 96.25 186 ALA A CA 1
ATOM 1365 C C . ALA A 1 186 ? -4.294 -12.491 7.554 1.00 96.25 186 ALA A C 1
ATOM 1367 O O . ALA A 1 186 ? -4.868 -12.636 8.633 1.00 96.25 186 ALA A O 1
ATOM 1368 N N . PHE A 1 187 ? -4.667 -11.566 6.668 1.00 96.25 187 PHE A N 1
ATOM 1369 C CA . PHE A 1 187 ? -5.783 -10.652 6.872 1.00 96.25 187 PHE A CA 1
ATOM 1370 C C . PHE A 1 187 ? -7.129 -11.374 6.976 1.00 96.25 187 PHE A C 1
ATOM 1372 O O . PHE A 1 187 ? -7.885 -11.119 7.912 1.00 96.25 187 PHE A O 1
ATOM 1379 N N . ASP A 1 188 ? -7.428 -12.281 6.042 1.00 95.50 188 ASP A N 1
ATOM 1380 C CA . ASP A 1 188 ? -8.690 -13.029 6.030 1.00 95.50 188 ASP A CA 1
ATOM 1381 C C . ASP A 1 188 ? -8.808 -13.935 7.274 1.00 95.50 188 ASP A C 1
ATOM 1383 O O . ASP A 1 188 ? -9.900 -14.102 7.818 1.00 95.50 188 ASP A O 1
ATOM 1387 N N . ALA A 1 189 ? -7.678 -14.431 7.793 1.00 96.12 189 ALA A N 1
ATOM 1388 C CA . ALA A 1 189 ? -7.591 -15.147 9.068 1.00 96.12 189 ALA A CA 1
ATOM 1389 C C . ALA A 1 189 ? -7.665 -14.235 10.313 1.00 96.12 189 ALA A C 1
ATOM 1391 O O . ALA A 1 189 ? -7.714 -14.738 11.434 1.00 96.12 189 ALA A O 1
ATOM 1392 N N . ARG A 1 190 ? -7.670 -12.905 10.135 1.00 93.12 190 ARG A N 1
ATOM 1393 C CA . ARG A 1 190 ? -7.571 -11.886 11.198 1.00 93.12 190 ARG A CA 1
ATOM 1394 C C . ARG A 1 190 ? -6.352 -12.066 12.112 1.00 93.12 190 ARG A C 1
ATOM 1396 O O . ARG A 1 190 ? -6.376 -11.658 13.272 1.00 93.12 190 ARG A O 1
ATOM 1403 N N . ASP A 1 191 ? -5.274 -12.641 11.584 1.00 96.44 191 ASP A N 1
ATOM 1404 C CA . ASP A 1 191 ? -4.032 -12.864 12.318 1.00 96.44 191 ASP A CA 1
ATOM 1405 C C . ASP A 1 191 ? -3.110 -11.645 12.175 1.00 96.44 191 ASP A C 1
ATOM 1407 O O . ASP A 1 191 ? -2.350 -11.495 11.213 1.00 96.44 191 ASP A O 1
ATOM 1411 N N . VAL A 1 192 ? -3.195 -10.742 13.154 1.00 95.88 192 VAL A N 1
ATOM 1412 C CA . VAL A 1 192 ? -2.411 -9.497 13.191 1.00 95.88 192 VAL A CA 1
ATOM 1413 C C . VAL A 1 192 ? -0.904 -9.778 13.270 1.00 95.88 192 VAL A C 1
ATOM 1415 O O . VAL A 1 192 ? -0.113 -9.068 12.646 1.00 95.88 192 VAL A O 1
ATOM 1418 N 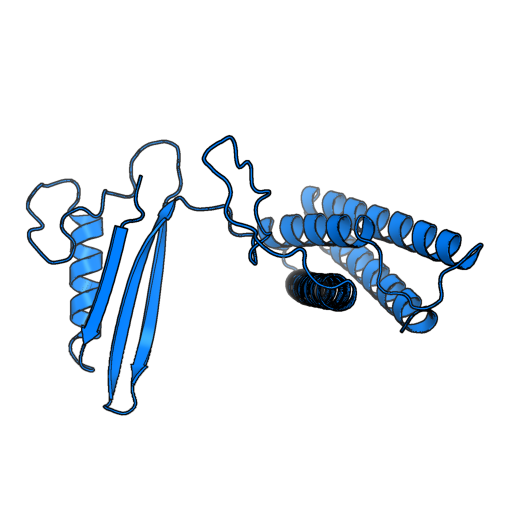N . SER A 1 193 ? -0.491 -10.840 13.968 1.00 97.19 193 SER A N 1
ATOM 1419 C CA . SER A 1 193 ? 0.922 -11.227 14.076 1.00 97.19 193 SER A CA 1
ATOM 1420 C C . SER A 1 193 ? 1.460 -11.718 12.733 1.00 97.19 193 SER A C 1
ATOM 1422 O O . SER A 1 193 ? 2.524 -11.278 12.284 1.00 97.19 193 SER A O 1
ATOM 1424 N N . ALA A 1 194 ? 0.700 -12.564 12.034 1.00 97.50 194 ALA A N 1
ATOM 1425 C CA . ALA A 1 194 ? 1.055 -12.994 10.687 1.00 97.50 194 ALA A CA 1
ATOM 1426 C C . ALA A 1 194 ? 1.110 -11.807 9.712 1.00 97.50 194 ALA A C 1
ATOM 1428 O O . ALA A 1 194 ? 2.063 -11.707 8.935 1.00 97.50 194 ALA A O 1
ATOM 1429 N N . CYS A 1 195 ? 0.167 -10.860 9.792 1.00 96.94 195 CYS A N 1
ATOM 1430 C CA . CYS A 1 195 ? 0.221 -9.619 9.013 1.00 96.94 195 CYS A CA 1
ATOM 1431 C C . CYS A 1 195 ? 1.525 -8.844 9.265 1.00 96.94 195 CYS A C 1
ATOM 1433 O O . CYS A 1 195 ? 2.183 -8.433 8.306 1.00 96.94 195 CYS A O 1
ATOM 1435 N N . ALA A 1 196 ? 1.946 -8.699 10.527 1.00 97.06 196 ALA A N 1
ATOM 1436 C CA . ALA A 1 196 ? 3.190 -8.012 10.892 1.00 97.06 196 ALA A CA 1
ATOM 1437 C C . ALA A 1 196 ? 4.417 -8.676 10.260 1.00 97.06 196 ALA A C 1
ATOM 1439 O O . ALA A 1 196 ? 5.267 -8.014 9.658 1.00 97.06 196 ALA A O 1
ATOM 1440 N N . GLN A 1 197 ? 4.490 -10.005 10.347 1.00 97.94 197 GLN A N 1
ATOM 1441 C CA . GLN A 1 197 ? 5.592 -10.780 9.784 1.00 97.94 197 GLN A CA 1
ATOM 1442 C C . GLN A 1 197 ? 5.662 -10.646 8.260 1.00 97.94 197 GLN A C 1
ATOM 1444 O O . GLN A 1 197 ? 6.751 -10.476 7.704 1.00 97.94 197 GLN A O 1
ATOM 1449 N N . VAL A 1 198 ? 4.513 -10.693 7.580 1.00 98.00 198 VAL A N 1
ATOM 1450 C CA . VAL A 1 198 ? 4.444 -10.534 6.123 1.00 98.00 198 VAL A CA 1
ATOM 1451 C C . VAL A 1 198 ? 4.848 -9.116 5.708 1.00 98.00 198 VAL A C 1
ATOM 1453 O O . VAL A 1 198 ? 5.687 -8.961 4.819 1.00 98.00 198 VAL A O 1
ATOM 1456 N N . LEU A 1 199 ? 4.333 -8.077 6.375 1.00 97.44 199 LEU A N 1
ATOM 1457 C CA . LEU A 1 199 ? 4.709 -6.681 6.108 1.00 97.44 199 LEU A CA 1
ATOM 1458 C C . LEU A 1 199 ? 6.212 -6.446 6.310 1.00 97.44 199 LEU A C 1
ATOM 1460 O O . LEU A 1 199 ? 6.850 -5.773 5.496 1.00 97.44 199 LEU A O 1
ATOM 1464 N N . ALA A 1 200 ? 6.818 -7.066 7.326 1.00 97.12 200 ALA A N 1
ATOM 1465 C CA . ALA A 1 200 ? 8.261 -7.009 7.537 1.00 97.12 200 ALA A CA 1
ATOM 1466 C C . ALA A 1 200 ? 9.055 -7.689 6.402 1.00 97.12 200 ALA A C 1
ATOM 1468 O O . ALA A 1 200 ? 10.099 -7.174 5.989 1.00 97.12 200 ALA A O 1
ATOM 1469 N N . ARG A 1 201 ? 8.578 -8.822 5.858 1.00 97.25 201 ARG A N 1
ATOM 1470 C CA . ARG A 1 201 ? 9.188 -9.462 4.672 1.00 97.25 201 ARG A CA 1
ATOM 1471 C C . ARG A 1 201 ? 9.085 -8.570 3.437 1.00 97.25 201 ARG A C 1
ATOM 1473 O O . ARG A 1 201 ? 10.099 -8.348 2.774 1.00 97.25 201 ARG A O 1
ATOM 1480 N N . LEU A 1 202 ? 7.904 -8.006 3.177 1.00 96.75 202 LEU A N 1
ATOM 1481 C CA . LEU A 1 202 ? 7.669 -7.065 2.076 1.00 96.75 202 LEU A CA 1
ATOM 1482 C C . LEU A 1 202 ? 8.600 -5.847 2.173 1.00 96.75 202 LEU A C 1
ATOM 1484 O O . LEU A 1 202 ? 9.219 -5.463 1.178 1.00 96.75 202 LEU A O 1
ATOM 1488 N N . ALA A 1 203 ? 8.777 -5.283 3.373 1.00 95.62 203 ALA A N 1
ATOM 1489 C CA . ALA A 1 203 ? 9.705 -4.179 3.610 1.00 95.62 203 ALA A CA 1
ATOM 1490 C C . ALA A 1 203 ? 11.155 -4.550 3.264 1.00 95.62 203 ALA A C 1
ATOM 1492 O O . ALA A 1 203 ? 11.833 -3.778 2.583 1.00 95.62 203 ALA A O 1
ATOM 1493 N N . ARG A 1 204 ? 11.625 -5.736 3.684 1.00 94.81 204 ARG A N 1
ATOM 1494 C CA . ARG A 1 204 ? 12.976 -6.224 3.358 1.00 94.81 204 ARG A CA 1
ATOM 1495 C C . ARG A 1 204 ? 13.171 -6.414 1.856 1.00 94.81 204 ARG A C 1
ATOM 1497 O O . ARG A 1 204 ? 14.175 -5.948 1.326 1.00 94.81 204 ARG A O 1
ATOM 1504 N N . ARG A 1 205 ? 12.206 -7.025 1.157 1.00 92.25 205 ARG A N 1
ATOM 1505 C CA . ARG A 1 205 ? 12.273 -7.198 -0.308 1.00 92.25 205 ARG A CA 1
ATOM 1506 C C . ARG A 1 205 ? 12.299 -5.869 -1.045 1.00 92.25 205 ARG A C 1
ATOM 1508 O O . ARG A 1 205 ? 13.118 -5.689 -1.938 1.00 92.25 205 ARG A O 1
ATOM 1515 N N . ARG A 1 206 ? 11.453 -4.917 -0.638 1.00 91.44 206 ARG A N 1
ATOM 1516 C CA . ARG A 1 206 ? 11.462 -3.557 -1.190 1.00 91.44 206 ARG A CA 1
ATOM 1517 C C . ARG A 1 206 ? 12.835 -2.908 -1.025 1.00 91.44 206 ARG A C 1
ATOM 1519 O O . ARG A 1 206 ? 13.351 -2.332 -1.976 1.00 91.44 206 ARG A O 1
ATOM 1526 N N . SER A 1 207 ? 13.422 -2.995 0.168 1.00 91.94 207 SER A N 1
ATOM 1527 C CA . SER A 1 207 ? 14.753 -2.442 0.433 1.00 91.94 207 SER A CA 1
ATOM 1528 C C . SER A 1 207 ? 15.837 -3.111 -0.415 1.00 91.94 207 SER A C 1
ATOM 1530 O O . SER A 1 207 ? 16.668 -2.400 -0.966 1.00 91.94 207 SER A O 1
ATOM 1532 N N . ALA A 1 208 ? 15.796 -4.437 -0.585 1.00 89.12 208 ALA A N 1
ATOM 1533 C CA . ALA A 1 208 ? 16.730 -5.165 -1.447 1.00 89.12 208 ALA A CA 1
ATOM 1534 C C . ALA A 1 208 ? 16.594 -4.755 -2.925 1.00 89.12 208 ALA A C 1
ATOM 1536 O O . ALA A 1 208 ? 17.584 -4.406 -3.559 1.00 89.12 208 ALA A O 1
ATOM 1537 N N . CYS A 1 209 ? 15.362 -4.688 -3.443 1.00 87.12 209 CYS A N 1
ATOM 1538 C CA . CYS A 1 209 ? 15.090 -4.212 -4.801 1.00 87.12 209 CYS A CA 1
ATOM 1539 C C . CYS A 1 209 ? 15.592 -2.776 -5.006 1.00 87.12 209 CYS A C 1
ATOM 1541 O O . CYS A 1 209 ? 16.206 -2.468 -6.022 1.00 87.12 209 CYS A O 1
ATOM 1543 N N . HIS A 1 210 ? 15.356 -1.880 -4.044 1.00 86.69 210 HIS A N 1
ATOM 1544 C CA . HIS A 1 210 ? 15.881 -0.520 -4.122 1.00 86.69 210 HIS A CA 1
ATOM 1545 C C . HIS A 1 210 ? 17.408 -0.485 -4.038 1.00 86.69 210 HIS A C 1
ATOM 1547 O O . HIS A 1 210 ? 18.003 0.330 -4.716 1.00 86.69 210 HIS A O 1
ATOM 1553 N N . ALA A 1 211 ? 18.060 -1.329 -3.241 1.00 86.81 211 ALA A N 1
ATOM 1554 C CA . ALA A 1 211 ? 19.521 -1.354 -3.187 1.00 86.81 211 ALA A CA 1
ATOM 1555 C C . ALA A 1 211 ? 20.143 -1.761 -4.534 1.00 86.81 211 ALA A C 1
ATOM 1557 O O . ALA A 1 211 ? 21.198 -1.249 -4.891 1.00 86.81 211 ALA A O 1
ATOM 1558 N N . GLN A 1 212 ? 19.471 -2.643 -5.278 1.00 82.06 212 GLN A N 1
ATOM 1559 C CA . GLN A 1 212 ? 19.968 -3.186 -6.541 1.00 82.06 212 GLN A CA 1
ATOM 1560 C C . GLN A 1 212 ? 19.629 -2.315 -7.765 1.00 82.06 212 GLN A C 1
ATOM 1562 O O . GLN A 1 212 ? 20.414 -2.276 -8.705 1.00 82.06 212 GLN A O 1
ATOM 1567 N N . TYR A 1 213 ? 18.491 -1.608 -7.762 1.00 77.62 213 TYR A N 1
ATOM 1568 C CA . TYR A 1 213 ? 17.940 -0.962 -8.968 1.00 77.62 213 TYR A CA 1
ATOM 1569 C C . TYR A 1 213 ? 17.565 0.527 -8.792 1.00 77.62 213 TYR A C 1
ATOM 1571 O O . TYR A 1 213 ? 16.660 1.011 -9.478 1.00 77.62 213 TYR A O 1
ATOM 1579 N N . ARG A 1 214 ? 18.170 1.250 -7.835 1.00 68.25 214 ARG A N 1
ATOM 1580 C CA . ARG A 1 214 ? 17.848 2.672 -7.579 1.00 68.25 214 ARG A CA 1
ATOM 1581 C C . ARG A 1 214 ? 18.309 3.621 -8.676 1.00 68.25 214 ARG A C 1
ATOM 1583 O O . ARG A 1 214 ? 19.466 3.493 -9.118 1.00 68.25 214 ARG A O 1
#

Secondary structure (DSSP, 8-state):
-PPEEEEEEE-TTHHHHHHHHHHHHHHSTTSS---STTTT---S-STT--EEEEEEEEE-TTS-EEEEEEEEE---S--S----------------PPPPHHHHHHHHHHHHHHHHHHHHHHHHHHHHHHHTTPPPPHHHHHHHHHHHHHHHHS----SS--THHHHHHHHHHHHHHHHHHHHHHHHHTT-HHHHHHHHHHHHHHHHHHHHHH-

Radius of gyration: 23.6 Å; chains: 1; bounding box: 62×53×57 Å

Sequence (214 aa):
MCPWMYEKNVDAGGLPRVLRDLADALEGAGDRRAGGDFAGVQPFCGQGSAQRLELVAEAREDGGFAVRITAGQARTQGKNPVPAGSQMAARAPGKAASPRPGEAQALAREKYRQLKKALQADFSALSRAVEAGAVPQRDTLESFLALAEGMAALPQPVKDAHGPEAGELARGNTAFLEDAQSLRRAFDARDVSACAQVLARLARRRSACHAQYR

pLDDT: mean 75.17, std 19.69, range [32.09, 98.0]

Foldseek 3Di:
DDKDKDKDKFALVCVVVVVVLVVCLQVCLVPPPSDDSSPPPHHCPDPDWRKDWDWDWDQDPVRITIIMIIIGTPPLPDDPDPPDDDPDDDDDDDDDDDDDPVVVVVVLVVVLVVLVVLLVVLLVQLLVCLVVVHQGDPSSLVNNLVSLVVNLPRDDVQPDPDPVNVVVVNVLSVVLNVLSVQLVVCSVVVPSVSNNVSSVVNVVSVVVCVVVRD